Protein AF-A0A7I4F1S9-F1 (afdb_monomer)

Mean predicted aligned error: 10.27 Å

InterPro domains:
  IPR008775 Phytanoyl-CoA dioxygenase-like [PF05721] (45-200)

Radius of gyration: 18.24 Å; Cα contacts (8 Å, |Δi|>4): 450; chains: 1; bounding box: 43×46×53 Å

pLDDT: mean 75.15, std 20.01, range [24.14, 96.0]

Organism: Physcomitrium patens (NCBI:txid3218)

Foldseek 3Di:
DDDDPDDDPCPVVVVPDDPDDDFDDADDDDDPFCLDDDPVQLVQCVQFVKGADPPNFDLVLLVLVVVQLVVCVVVPDPQKDWQADPPADWTKIKGKQCLVPGVSVVCCVRVGSVQVSLCVSLVHPGKDFPMKMKIKTFEQFQQKFDFDFCVLVDPDDDDQKKKWKAWSDDDDQLFFKKFFTPQLVVPARAQDQDSSRPSVVRVVRVPGHHDDPCVVVVVVTDMDGYNIMIHRGGMMGGHNRDDDPPDDGMTMMMITMMGDDPPPD

Sequence (265 aa):
MALSLTSVLWRGLTEQGAFRRSTLSIRAFSSSFSNSISEEEIRRFEEDGATVVRQLFPPEWIDQLRAAAEENMKNPGILCDEHVKPGEPGRFHDDQFLWRRHETMRRFIYESPAAEIARQMMRGEKVQLFYDQLFVKEPGTRKATPWHNDHSYWQLKGNQVVSLWLALDPVPKSSCVKYVKGSHKWQLFHKIASFSGDEQRYKESAALPDAPDIENRRDECTIALLFMVLLVSLHKVDGVEHMPLAGLGKMFDLILALGQCIMCG

Secondary structure (DSSP, 8-state):
-------SSSHHHHTT---------PPPPP-SS--PPPHHHHHHHHHHSEE---S-S-HHHHHHHHHHHHHHHHS--TT-EE-SPTTSSS-EEEEE-GGGT-HHHHHHHHHSTHHHHHHHHTT-S--EEEEEEEEEE-TT---PPPSB-GGGGS---SS-EEEEEEESS---TTTSEEEETTGGGG----PPPPSSS-GGGGGGGGGSPPPP-TTTTGGGS-EEEESSEEE-S-EEE-------SSS---EEEEEEEEE------

Nearest PDB structures (foldseek):
  8fnf-assembly1_14  TM=6.806E-01  e=2.471E-13  Trypanosoma brucei
  4q5o-assembly1_B  TM=7.347E-01  e=4.362E-10  Sphingopyxis alaskensis RB2256
  4mhr-assembly1_A  TM=6.950E-01  e=1.928E-10  Sphingopyxis alaskensis RB2256
  7etl-assembly1_B  TM=6.745E-01  e=1.532E-09  Aspergillus fumigatus
  2rdq-assembly1_A  TM=6.348E-01  e=5.750E-06  Streptomyces avermitilis

Structure (mmCIF, N/CA/C/O backbone):
data_AF-A0A7I4F1S9-F1
#
_entry.id   AF-A0A7I4F1S9-F1
#
loop_
_atom_site.group_PDB
_atom_site.id
_atom_site.type_symbol
_atom_site.label_atom_id
_atom_site.label_alt_id
_atom_site.label_comp_id
_atom_site.label_asym_id
_atom_site.label_entity_id
_atom_site.label_seq_id
_atom_site.pdbx_PDB_ins_code
_atom_site.Cartn_x
_atom_site.Cartn_y
_atom_site.Cartn_z
_atom_site.occupancy
_atom_site.B_iso_or_equiv
_atom_site.auth_seq_id
_atom_site.auth_comp_id
_atom_site.auth_asym_id
_atom_site.auth_atom_id
_atom_site.pdbx_PDB_model_num
ATOM 1 N N . MET A 1 1 ? 16.452 -1.128 29.475 1.00 25.89 1 MET A N 1
ATOM 2 C CA . MET A 1 1 ? 17.478 -0.516 28.603 1.00 25.89 1 MET A CA 1
ATOM 3 C C . MET A 1 1 ? 16.982 -0.617 27.171 1.00 25.89 1 MET A C 1
ATOM 5 O O . MET A 1 1 ? 16.928 -1.719 26.648 1.00 25.89 1 MET A O 1
ATOM 9 N N . ALA A 1 2 ? 16.510 0.487 26.589 1.00 25.08 2 ALA A N 1
ATOM 10 C CA . ALA A 1 2 ? 16.012 0.525 25.216 1.00 25.08 2 ALA A CA 1
ATOM 11 C C . ALA A 1 2 ? 17.196 0.751 24.265 1.00 25.08 2 ALA A C 1
ATOM 13 O O . ALA A 1 2 ? 17.852 1.789 24.341 1.00 25.08 2 ALA A O 1
ATOM 14 N N . LEU A 1 3 ? 17.502 -0.232 23.419 1.00 24.14 3 LEU A N 1
ATOM 15 C CA . LEU A 1 3 ? 18.511 -0.089 22.373 1.00 24.14 3 LEU A CA 1
ATOM 16 C C . LEU A 1 3 ? 17.890 0.684 21.204 1.00 24.14 3 LEU A C 1
ATOM 18 O O . LEU A 1 3 ? 16.909 0.257 20.601 1.00 24.14 3 LEU A O 1
ATOM 22 N N . SER A 1 4 ? 18.447 1.865 20.951 1.00 32.62 4 SER A N 1
ATOM 23 C CA . SER A 1 4 ? 18.114 2.763 19.847 1.00 32.62 4 SER A CA 1
ATOM 24 C C . SER A 1 4 ? 18.509 2.125 18.514 1.00 32.62 4 SER A C 1
ATOM 26 O O . SER A 1 4 ? 19.694 2.072 18.192 1.00 32.62 4 SER A O 1
ATOM 28 N N . LEU A 1 5 ? 17.526 1.678 17.731 1.00 31.08 5 LEU A N 1
ATOM 29 C CA . LEU A 1 5 ? 17.696 1.337 16.318 1.00 31.08 5 LEU A CA 1
ATOM 30 C C . LEU A 1 5 ? 17.617 2.623 15.494 1.00 31.08 5 LEU A C 1
ATOM 32 O O . LEU A 1 5 ? 16.541 3.076 15.106 1.00 31.08 5 LEU A O 1
ATOM 36 N N . THR A 1 6 ? 18.762 3.263 15.288 1.00 39.75 6 THR A N 1
ATOM 37 C CA . THR A 1 6 ? 18.893 4.367 14.343 1.00 39.75 6 THR A CA 1
ATOM 38 C C . THR A 1 6 ? 20.094 4.128 13.440 1.00 39.75 6 THR A C 1
ATOM 40 O O . THR A 1 6 ? 21.193 3.850 13.912 1.00 39.75 6 THR A O 1
ATOM 43 N N . SER A 1 7 ? 19.878 4.371 12.144 1.00 39.06 7 SER A N 1
ATOM 44 C CA . SER A 1 7 ? 20.873 4.752 11.130 1.00 39.06 7 SER A CA 1
ATOM 45 C C . SER A 1 7 ? 21.315 3.713 10.091 1.00 39.06 7 SER A C 1
ATOM 47 O O . SER A 1 7 ? 22.494 3.405 9.989 1.00 39.06 7 SER A O 1
ATOM 49 N N . VAL A 1 8 ? 20.429 3.349 9.154 1.00 35.69 8 VAL A N 1
ATOM 50 C CA . VAL A 1 8 ? 20.896 3.010 7.789 1.00 35.69 8 VAL A CA 1
ATOM 51 C C . VAL A 1 8 ? 20.030 3.641 6.688 1.00 35.69 8 VAL 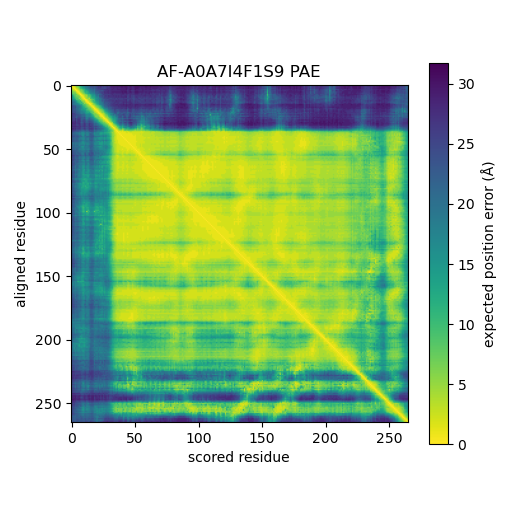A C 1
ATOM 53 O O . VAL A 1 8 ? 20.580 4.264 5.787 1.00 35.69 8 VAL A O 1
ATOM 56 N N . LEU A 1 9 ? 18.695 3.626 6.789 1.00 35.44 9 LEU A N 1
ATOM 57 C CA . LEU A 1 9 ? 17.815 4.126 5.708 1.00 35.44 9 LEU A CA 1
ATOM 58 C C . LEU A 1 9 ? 17.679 5.663 5.610 1.00 35.44 9 LEU A C 1
ATOM 60 O O . LEU A 1 9 ? 17.313 6.179 4.560 1.00 35.44 9 LEU A O 1
ATOM 64 N N . TRP A 1 10 ? 17.990 6.418 6.671 1.00 34.81 10 TRP A N 1
ATOM 65 C CA . TRP A 1 10 ? 17.702 7.864 6.725 1.00 34.81 10 TRP A CA 1
ATOM 66 C C . TRP A 1 10 ? 18.881 8.784 6.359 1.00 34.81 10 TRP A C 1
ATOM 68 O O . TRP A 1 10 ? 18.667 9.967 6.098 1.00 34.81 10 TRP A O 1
ATOM 78 N N . ARG A 1 11 ? 20.124 8.277 6.281 1.00 32.91 11 ARG A N 1
ATOM 79 C CA . ARG A 1 11 ? 21.292 9.129 5.959 1.00 32.91 11 ARG A CA 1
ATOM 80 C C . ARG A 1 11 ? 21.187 9.784 4.574 1.00 32.91 11 ARG A C 1
ATOM 82 O O . ARG A 1 11 ? 21.639 10.910 4.418 1.00 32.91 11 ARG A O 1
ATOM 89 N N . GLY A 1 12 ? 20.515 9.141 3.615 1.00 29.53 12 GLY A N 1
ATOM 90 C CA . GLY A 1 12 ? 20.258 9.730 2.294 1.00 29.53 12 GLY A CA 1
ATOM 91 C C . GLY A 1 12 ? 19.182 10.826 2.277 1.00 29.53 12 GLY A C 1
ATOM 92 O O . GLY A 1 12 ? 19.159 11.641 1.362 1.00 29.53 12 GLY A O 1
ATOM 93 N N . LEU A 1 13 ? 18.302 10.887 3.286 1.00 40.62 13 LEU A N 1
ATOM 94 C CA . LEU A 1 13 ? 17.188 11.846 3.348 1.00 40.62 13 LEU A CA 1
ATOM 95 C C . LEU A 1 13 ? 17.527 13.114 4.145 1.00 40.62 13 LEU A C 1
ATOM 97 O O . LEU A 1 13 ? 16.909 14.154 3.926 1.00 40.62 13 LEU A O 1
ATOM 101 N N . THR A 1 14 ? 18.529 13.073 5.028 1.00 40.47 14 THR A N 1
ATOM 102 C CA . THR A 1 14 ? 18.965 14.245 5.810 1.00 40.47 14 THR A CA 1
ATOM 103 C C . THR A 1 14 ? 19.806 15.246 5.029 1.00 40.47 14 THR A C 1
ATOM 105 O O . THR A 1 14 ? 19.836 16.417 5.400 1.00 40.47 14 THR A O 1
ATOM 108 N N . GLU A 1 15 ? 20.465 14.825 3.947 1.00 34.94 15 GLU A N 1
ATOM 109 C CA . GLU A 1 15 ? 21.321 15.717 3.150 1.00 34.94 15 GLU A CA 1
ATOM 110 C C . GLU A 1 15 ? 20.528 16.635 2.200 1.00 34.94 15 GLU A C 1
ATOM 112 O O . GLU A 1 15 ? 21.082 17.608 1.697 1.00 34.94 15 GLU A O 1
ATOM 117 N N . GLN A 1 16 ? 19.219 16.402 2.006 1.00 38.06 16 GLN A N 1
ATOM 118 C CA . GLN A 1 16 ? 18.374 17.185 1.083 1.00 38.06 16 GLN A CA 1
ATOM 119 C C . GLN A 1 16 ? 17.302 18.068 1.746 1.00 38.06 16 GLN A C 1
ATOM 121 O O . GLN A 1 16 ? 16.448 18.626 1.058 1.00 38.06 16 GLN A O 1
ATOM 126 N N . GLY A 1 17 ? 17.374 18.291 3.059 1.00 33.34 17 GLY A N 1
ATOM 127 C CA . GLY A 1 17 ? 16.644 19.391 3.693 1.00 33.34 17 GLY A CA 1
ATOM 128 C C . GLY A 1 17 ? 15.724 18.988 4.837 1.00 33.34 17 GLY A C 1
ATOM 129 O O . GLY A 1 17 ? 15.107 17.927 4.869 1.00 33.34 17 GLY A O 1
ATOM 130 N N . ALA A 1 18 ? 15.655 19.894 5.809 1.00 33.22 18 ALA A N 1
ATOM 131 C CA . ALA A 1 18 ? 14.863 19.774 7.019 1.00 33.22 18 ALA A CA 1
ATOM 132 C C . ALA A 1 18 ? 13.387 19.457 6.727 1.00 33.22 18 ALA A C 1
ATOM 134 O O . ALA A 1 18 ? 12.773 20.033 5.828 1.00 33.22 18 ALA A O 1
ATOM 135 N N . PHE A 1 19 ? 12.807 18.595 7.562 1.00 33.53 19 PHE A N 1
ATOM 136 C CA . PHE A 1 19 ? 11.379 18.301 7.634 1.00 33.53 19 PHE A CA 1
ATOM 137 C C . PHE A 1 19 ? 10.594 19.607 7.876 1.00 33.53 19 PHE A C 1
ATOM 139 O O . PHE A 1 19 ? 10.384 20.031 9.014 1.00 33.53 19 PHE A O 1
ATOM 146 N N . ARG A 1 20 ? 10.199 20.314 6.810 1.00 34.69 20 ARG A N 1
ATOM 147 C CA . ARG A 1 20 ? 9.348 21.502 6.931 1.00 34.69 20 ARG A CA 1
ATOM 148 C C . ARG A 1 20 ? 7.939 21.020 7.256 1.00 34.69 20 ARG A C 1
ATOM 150 O O . ARG A 1 20 ? 7.298 20.368 6.436 1.00 34.69 20 ARG A O 1
ATOM 157 N N . ARG A 1 21 ? 7.460 21.349 8.460 1.00 33.56 21 ARG A N 1
ATOM 158 C CA . ARG A 1 21 ? 6.064 21.142 8.869 1.00 33.56 21 ARG A CA 1
ATOM 159 C C . ARG A 1 21 ? 5.150 21.801 7.835 1.00 33.56 21 ARG A C 1
ATOM 161 O O . ARG A 1 21 ? 5.109 23.026 7.752 1.00 33.56 21 ARG A O 1
ATOM 168 N N . SER A 1 22 ? 4.433 21.004 7.053 1.00 36.88 22 SER A N 1
ATOM 169 C CA . SER A 1 22 ? 3.313 21.492 6.255 1.00 36.88 22 SER A CA 1
ATOM 170 C C . SER A 1 22 ? 2.026 21.126 6.988 1.00 36.88 22 SER A C 1
ATOM 172 O O . SER A 1 22 ? 1.657 19.964 7.105 1.00 36.88 22 SER A O 1
ATOM 174 N N . THR A 1 23 ? 1.373 22.126 7.572 1.00 33.06 23 THR A N 1
ATOM 175 C CA . THR A 1 23 ? 0.010 21.995 8.095 1.00 33.06 23 THR A CA 1
ATOM 176 C C . THR A 1 23 ? -0.968 22.204 6.947 1.00 33.06 23 THR A C 1
ATOM 178 O O . THR A 1 23 ? -0.952 23.262 6.318 1.00 33.06 23 THR A O 1
ATOM 181 N N . LEU A 1 24 ? -1.798 21.201 6.672 1.00 41.22 24 LEU A N 1
ATOM 182 C CA . LEU A 1 24 ? -2.810 21.231 5.616 1.00 41.22 24 LEU A CA 1
ATOM 183 C C . LEU A 1 24 ? -4.076 21.970 6.075 1.00 41.22 24 LEU A C 1
ATOM 185 O O . LEU A 1 24 ? -4.572 21.742 7.176 1.00 41.22 24 LEU A O 1
ATOM 189 N N . SER A 1 25 ? -4.604 22.828 5.200 1.00 31.17 25 SER A N 1
ATOM 190 C CA . SER A 1 25 ? -5.973 23.353 5.237 1.00 31.17 25 SER A CA 1
ATOM 191 C C . SER A 1 25 ? -6.619 22.973 3.904 1.00 31.17 25 SER A C 1
ATOM 193 O O . SER A 1 25 ? -6.116 23.365 2.851 1.00 31.17 25 SER A O 1
ATOM 195 N N . ILE A 1 26 ? -7.661 22.141 3.943 1.00 43.66 26 ILE A N 1
ATOM 196 C CA . ILE A 1 26 ? -8.315 21.564 2.760 1.00 43.66 26 ILE A CA 1
ATOM 197 C C . ILE A 1 26 ? -9.525 22.435 2.392 1.00 43.66 26 ILE A C 1
ATOM 199 O O . ILE A 1 26 ? -10.347 22.752 3.250 1.00 43.66 26 ILE A O 1
ATOM 203 N N . ARG A 1 27 ? -9.652 22.820 1.114 1.00 33.91 27 ARG A N 1
ATOM 204 C CA . ARG A 1 27 ? -10.891 23.394 0.557 1.00 33.91 27 ARG A CA 1
ATOM 205 C C . ARG A 1 27 ? -11.732 22.271 -0.050 1.00 33.91 27 ARG A C 1
ATOM 207 O O . ARG A 1 27 ? -11.216 21.476 -0.826 1.00 33.91 27 ARG A O 1
ATOM 214 N N . ALA A 1 28 ? -13.017 22.224 0.294 1.00 33.94 28 ALA A N 1
ATOM 215 C CA . ALA A 1 28 ? -13.953 21.229 -0.221 1.00 33.94 28 ALA A CA 1
ATOM 216 C C . ALA A 1 28 ? -14.252 21.455 -1.716 1.00 33.94 28 ALA A C 1
ATOM 218 O O . ALA A 1 28 ? -14.616 22.562 -2.115 1.00 33.94 28 ALA A O 1
ATOM 219 N N . PHE A 1 29 ? -14.132 20.400 -2.526 1.00 39.44 29 PHE A N 1
ATOM 220 C CA . PHE A 1 29 ? -14.623 20.354 -3.905 1.00 39.44 29 PHE A CA 1
ATOM 221 C C . PHE A 1 29 ? -15.965 19.612 -3.962 1.00 39.44 29 PHE A C 1
ATOM 223 O O . PHE A 1 29 ? -16.137 18.562 -3.346 1.00 39.44 29 PHE A O 1
ATOM 230 N N . SER A 1 30 ? -16.911 20.164 -4.723 1.00 38.19 30 SER A N 1
ATOM 231 C CA . SER A 1 30 ? -18.239 19.595 -4.976 1.00 38.19 30 SER A CA 1
ATOM 232 C C . SER A 1 30 ? -18.221 18.766 -6.264 1.00 38.19 30 SER A C 1
ATOM 234 O O . SER A 1 30 ? -18.044 19.329 -7.343 1.00 38.19 30 SER A O 1
ATOM 236 N N . SER A 1 31 ? -18.461 17.455 -6.174 1.00 39.78 31 SER A N 1
ATOM 237 C CA . SER A 1 31 ? -18.901 16.619 -7.303 1.00 39.78 31 SER A CA 1
ATOM 238 C C . SER A 1 31 ? -19.825 15.503 -6.797 1.00 39.78 31 SER A C 1
ATOM 240 O O . SER A 1 31 ? -19.809 15.191 -5.609 1.00 39.78 31 SER A O 1
ATOM 242 N N . SER A 1 32 ? -20.635 14.913 -7.679 1.00 39.75 32 SER A N 1
ATOM 243 C CA . SER A 1 32 ? -21.695 13.929 -7.387 1.00 39.75 32 SER A CA 1
ATOM 244 C C . SER A 1 32 ? -21.211 12.536 -6.943 1.00 39.75 32 SER A C 1
ATOM 246 O O . SER A 1 32 ? -21.978 11.577 -7.000 1.00 39.75 32 SER A O 1
ATOM 248 N N . PHE A 1 33 ? -19.958 12.407 -6.510 1.00 50.75 33 PHE A N 1
ATOM 249 C CA . PHE A 1 33 ? -19.456 11.217 -5.833 1.00 50.75 33 PHE A CA 1
ATOM 250 C C . PHE A 1 33 ? -19.662 11.373 -4.325 1.00 50.75 33 PHE A C 1
ATOM 252 O O . PHE A 1 33 ? -19.357 12.418 -3.746 1.00 50.75 33 PHE A O 1
ATOM 259 N N . SER A 1 34 ? -20.169 10.324 -3.675 1.00 53.81 34 SER A N 1
ATOM 260 C CA . SER A 1 34 ? -20.150 10.225 -2.215 1.00 53.81 34 SER A CA 1
ATOM 261 C C . SER A 1 34 ? -18.696 10.082 -1.765 1.00 53.81 34 SER A C 1
ATOM 263 O O . SER A 1 34 ? -18.201 8.978 -1.572 1.00 53.81 34 SER A O 1
ATOM 265 N N . ASN A 1 35 ? -18.009 11.207 -1.577 1.00 62.91 35 ASN A N 1
ATOM 266 C CA . ASN A 1 35 ? -16.683 11.259 -0.952 1.00 62.91 35 ASN A CA 1
ATOM 267 C C . ASN A 1 35 ? -16.742 10.971 0.565 1.00 62.91 35 ASN A C 1
ATOM 269 O O . ASN A 1 35 ? -15.752 11.149 1.272 1.00 62.91 35 ASN A O 1
ATOM 273 N N . SER A 1 36 ? -17.915 10.600 1.087 1.00 73.75 36 SER A N 1
ATOM 274 C CA . SER A 1 36 ? -18.131 10.241 2.484 1.00 73.75 36 SER A CA 1
ATOM 275 C C . SER A 1 36 ? -18.029 8.737 2.668 1.00 73.75 36 SER A C 1
ATOM 277 O O . SER A 1 36 ? -18.697 7.979 1.961 1.00 73.75 36 SER A O 1
ATOM 279 N N . ILE A 1 37 ? -17.236 8.332 3.652 1.00 85.25 37 ILE A N 1
ATOM 280 C CA . ILE A 1 37 ? -17.185 6.954 4.124 1.00 85.25 37 ILE A CA 1
ATOM 281 C C . ILE A 1 37 ? -18.315 6.756 5.131 1.00 85.25 37 ILE A C 1
ATOM 283 O O . ILE A 1 37 ? -18.591 7.636 5.949 1.00 85.25 37 ILE A O 1
ATOM 287 N N . SER A 1 38 ? -18.988 5.612 5.077 1.00 90.00 38 SER A N 1
ATOM 288 C CA . SER A 1 38 ? -20.047 5.298 6.034 1.00 90.00 38 SER A CA 1
ATOM 289 C C . SER A 1 38 ? -19.481 4.919 7.406 1.00 90.00 38 SER A C 1
ATOM 291 O O . SER A 1 38 ? -18.420 4.304 7.513 1.00 90.00 38 SER A O 1
ATOM 293 N N . GLU A 1 39 ? -20.231 5.195 8.476 1.00 92.12 39 GLU A N 1
ATOM 294 C CA . GLU A 1 39 ? -19.865 4.730 9.826 1.00 92.12 39 GLU A CA 1
ATOM 295 C C . GLU A 1 39 ? -19.722 3.204 9.902 1.00 92.12 39 GLU A C 1
ATOM 297 O O . GLU A 1 39 ? -18.914 2.699 10.673 1.00 92.12 39 GLU A O 1
ATOM 302 N N . GLU A 1 40 ? -20.451 2.452 9.074 1.00 91.81 40 GLU A N 1
ATOM 303 C CA . GLU A 1 40 ? -20.298 0.998 8.995 1.00 91.81 40 GLU A CA 1
ATOM 304 C C . GLU A 1 40 ? -18.938 0.587 8.408 1.00 91.81 40 GLU A C 1
ATOM 306 O O . GLU A 1 40 ? -18.323 -0.366 8.882 1.00 91.81 40 GLU A O 1
ATOM 311 N N . GLU A 1 41 ? -18.437 1.298 7.397 1.00 89.69 41 GLU A N 1
ATOM 312 C CA . GLU A 1 41 ? -17.107 1.045 6.832 1.00 89.69 41 GLU A CA 1
ATOM 313 C C . GLU A 1 41 ? -15.996 1.414 7.817 1.00 89.69 41 GLU A C 1
ATOM 315 O O . GLU A 1 41 ? -15.035 0.650 7.947 1.00 89.69 41 GLU A O 1
ATOM 320 N N . ILE A 1 42 ? -16.153 2.526 8.545 1.00 89.81 42 ILE A N 1
ATOM 321 C CA . ILE A 1 42 ? -15.238 2.932 9.622 1.00 89.81 42 ILE A CA 1
ATOM 322 C C . ILE A 1 42 ? -15.238 1.871 10.727 1.00 89.81 42 ILE A C 1
ATOM 324 O O . ILE A 1 42 ? -14.177 1.377 11.103 1.00 89.81 42 ILE A O 1
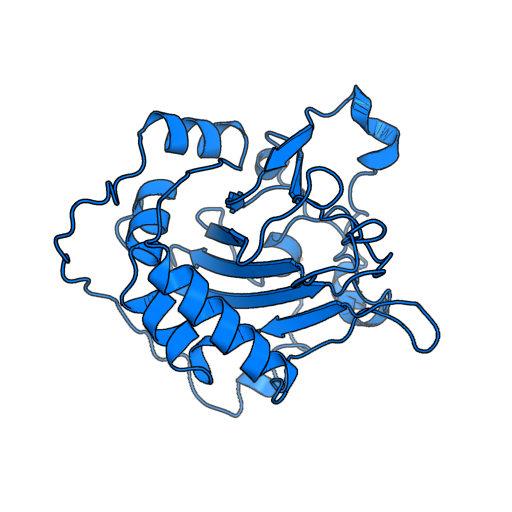ATOM 328 N N . ARG A 1 43 ? -16.419 1.441 11.185 1.00 92.38 43 ARG A N 1
ATOM 329 C CA . ARG A 1 43 ? -16.563 0.409 12.218 1.00 92.38 43 ARG A CA 1
ATOM 330 C C . ARG A 1 43 ? -15.908 -0.906 11.804 1.00 92.38 43 ARG A C 1
ATOM 332 O O . ARG A 1 43 ? -15.162 -1.486 12.586 1.00 92.38 43 ARG A O 1
ATOM 339 N N . ARG A 1 44 ? -16.113 -1.359 10.561 1.00 90.75 44 ARG A N 1
ATOM 340 C CA . ARG A 1 44 ? -15.437 -2.559 10.033 1.00 90.75 44 ARG A CA 1
ATOM 341 C C . ARG A 1 44 ? -13.928 -2.411 10.025 1.00 90.75 44 ARG A C 1
ATOM 343 O O . ARG A 1 44 ? -13.233 -3.357 10.364 1.00 90.75 44 ARG A O 1
ATOM 350 N N . PHE A 1 45 ? -13.409 -1.245 9.662 1.00 88.56 45 PHE A N 1
ATOM 351 C CA . PHE A 1 45 ? -11.975 -0.994 9.726 1.00 88.56 45 PHE A CA 1
ATOM 352 C C . PHE A 1 45 ? -11.442 -1.012 11.164 1.00 88.56 45 PHE A C 1
ATOM 354 O O . PHE A 1 45 ? -10.402 -1.612 11.414 1.00 88.56 45 PHE A O 1
ATOM 361 N N . GLU A 1 46 ? -12.154 -0.435 12.130 1.00 88.94 46 GLU A N 1
ATOM 362 C CA . GLU A 1 46 ? -11.779 -0.484 13.551 1.00 88.94 46 GLU A CA 1
ATOM 363 C C . GLU A 1 46 ? -11.828 -1.925 14.108 1.00 88.94 46 GLU A C 1
AT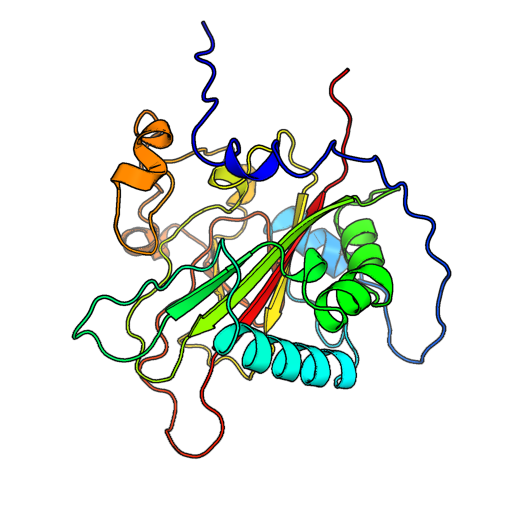OM 365 O O . GLU A 1 46 ? -10.957 -2.357 14.879 1.00 88.94 46 GLU A O 1
ATOM 370 N N . GLU A 1 47 ? -12.833 -2.702 13.697 1.00 91.00 47 GLU A N 1
ATOM 371 C CA . GLU A 1 47 ? -13.054 -4.093 14.098 1.00 91.00 47 GLU A CA 1
ATOM 372 C C . GLU A 1 47 ? -12.028 -5.048 13.466 1.00 91.00 47 GLU A C 1
ATOM 374 O O . GLU A 1 47 ? -11.301 -5.729 14.201 1.00 91.00 47 GLU A O 1
ATOM 379 N N . ASP A 1 48 ? -11.924 -5.043 12.138 1.00 90.00 48 ASP A N 1
ATOM 380 C CA . ASP A 1 48 ? -11.163 -6.003 11.332 1.00 90.00 48 ASP A CA 1
ATOM 381 C C . ASP A 1 48 ? -9.748 -5.520 10.978 1.00 90.00 48 ASP A C 1
ATOM 383 O O . ASP A 1 48 ? -8.928 -6.329 10.543 1.00 90.00 48 ASP A O 1
ATOM 387 N N . GLY A 1 49 ? -9.452 -4.228 11.136 1.00 86.06 49 GLY A N 1
ATOM 388 C CA . GLY A 1 49 ? -8.159 -3.617 10.801 1.00 86.06 49 GLY A CA 1
ATOM 389 C C . GLY A 1 49 ? -7.935 -3.375 9.308 1.00 86.06 49 GLY A C 1
ATOM 390 O O . GLY A 1 49 ? -6.849 -2.940 8.908 1.00 86.06 49 GLY A O 1
ATOM 391 N N . ALA A 1 50 ? -8.945 -3.684 8.491 1.00 88.44 50 ALA A N 1
ATOM 392 C CA . ALA A 1 50 ? -9.041 -3.312 7.092 1.00 88.44 50 ALA A CA 1
ATOM 393 C C . ALA A 1 50 ? -10.506 -3.275 6.636 1.00 88.44 50 ALA A C 1
ATOM 395 O O . ALA A 1 50 ? -11.342 -4.033 7.131 1.00 88.44 50 ALA A O 1
ATOM 396 N N . THR A 1 51 ? -10.815 -2.422 5.661 1.00 87.81 51 THR A N 1
ATOM 397 C CA . THR A 1 51 ? -12.135 -2.363 5.015 1.00 87.81 51 THR A CA 1
ATOM 398 C C . THR A 1 51 ? -11.989 -2.079 3.522 1.00 87.81 51 THR A C 1
ATOM 400 O O . THR A 1 51 ? -11.018 -1.444 3.104 1.00 87.81 51 THR A O 1
ATOM 403 N N . VAL A 1 52 ? -12.951 -2.547 2.721 1.00 84.69 52 VAL A N 1
ATOM 404 C CA . VAL A 1 52 ? -13.094 -2.141 1.316 1.00 84.69 52 VAL A CA 1
ATOM 405 C C . VAL A 1 52 ? -14.162 -1.080 1.235 1.00 84.69 52 VAL A C 1
ATOM 407 O O . VAL A 1 52 ? -15.318 -1.339 1.558 1.00 84.69 52 VAL A O 1
ATOM 410 N N . VAL A 1 53 ? -13.767 0.061 0.695 1.00 80.69 53 VAL A N 1
ATOM 411 C CA . VAL A 1 53 ? -14.681 1.114 0.271 1.00 80.69 53 VAL A CA 1
ATOM 412 C C . V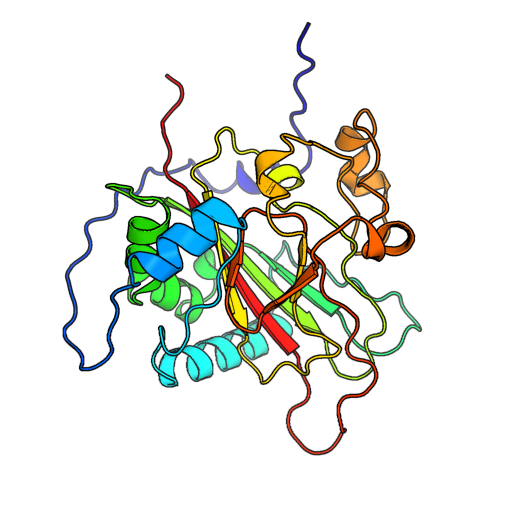AL A 1 53 ? -14.584 1.184 -1.243 1.00 80.69 53 VAL A C 1
ATOM 414 O O . VAL A 1 53 ? -13.491 1.083 -1.797 1.00 80.69 53 VAL A O 1
ATOM 417 N N . ARG A 1 54 ? -15.715 1.276 -1.939 1.00 82.50 54 ARG A N 1
ATOM 418 C CA . ARG A 1 54 ? -15.757 1.263 -3.409 1.00 82.50 54 ARG A CA 1
ATOM 419 C C . ARG A 1 54 ? -16.122 2.640 -3.935 1.00 82.50 54 ARG A C 1
ATOM 421 O O . ARG A 1 54 ? -16.844 3.373 -3.278 1.00 82.50 54 ARG A O 1
ATOM 428 N N . GLN A 1 55 ? -15.657 2.946 -5.147 1.00 81.06 55 GLN A N 1
ATOM 429 C CA . GLN A 1 55 ? -16.039 4.164 -5.877 1.00 81.06 55 GLN A CA 1
ATOM 430 C C . GLN A 1 55 ? -15.690 5.475 -5.139 1.00 81.06 55 GLN A C 1
ATOM 432 O O . GLN A 1 55 ? -16.379 6.476 -5.294 1.00 81.06 55 GLN A O 1
ATOM 437 N N . LEU A 1 56 ? -14.600 5.473 -4.359 1.00 83.56 56 LEU A N 1
ATOM 438 C CA . LEU A 1 56 ? -14.103 6.663 -3.653 1.00 83.56 56 LEU A CA 1
ATOM 439 C C . LEU A 1 56 ? -13.407 7.675 -4.560 1.00 83.56 56 LEU A C 1
ATOM 441 O O . LEU A 1 56 ? -13.353 8.861 -4.245 1.00 83.56 56 LEU A O 1
ATOM 445 N N . PHE A 1 57 ? -12.842 7.196 -5.664 1.00 86.56 57 PHE A N 1
ATOM 446 C CA . PHE A 1 57 ? -12.086 8.015 -6.594 1.00 86.56 57 PHE A CA 1
ATOM 447 C C . PHE A 1 57 ? -12.750 7.956 -7.967 1.00 86.56 57 PHE A C 1
ATOM 449 O O . PHE A 1 57 ? -13.026 6.854 -8.454 1.00 86.56 57 PHE A O 1
ATOM 456 N N . PRO A 1 58 ? -13.001 9.116 -8.596 1.00 88.19 58 PRO A N 1
ATOM 457 C CA . PRO A 1 58 ? -13.369 9.180 -10.001 1.00 88.19 58 PRO A CA 1
ATOM 458 C C . PRO A 1 58 ? -12.397 8.368 -10.882 1.00 88.19 58 PRO A C 1
ATOM 460 O O . PRO A 1 58 ? -11.189 8.388 -10.612 1.00 88.19 58 PRO A O 1
ATOM 463 N N . PRO A 1 59 ? -12.878 7.668 -11.928 1.00 87.81 59 PRO A N 1
ATOM 464 C CA . PRO A 1 59 ? -12.029 6.876 -12.823 1.00 87.81 59 PRO A CA 1
ATOM 465 C C . PRO A 1 59 ? -10.858 7.665 -13.424 1.00 87.81 59 PRO A C 1
ATOM 467 O O . PRO A 1 59 ? -9.781 7.112 -13.624 1.00 87.81 59 PRO A O 1
ATOM 470 N N . GLU A 1 60 ? -11.023 8.974 -13.620 1.00 92.88 60 GLU A N 1
ATOM 471 C CA . GLU A 1 60 ? -9.991 9.857 -14.165 1.00 92.88 60 GLU A CA 1
ATOM 472 C C . GLU A 1 60 ? -8.753 9.940 -13.264 1.00 92.88 60 GLU A C 1
ATOM 474 O O . GLU A 1 60 ? -7.646 10.142 -13.767 1.00 92.88 60 GLU A O 1
ATOM 479 N N . TRP A 1 61 ? -8.908 9.792 -11.942 1.00 92.69 61 TRP A N 1
ATOM 480 C CA . TRP A 1 61 ? -7.758 9.683 -11.041 1.00 92.69 61 TRP A CA 1
ATOM 481 C C . TRP A 1 61 ? -7.015 8.375 -11.266 1.00 92.69 61 TRP A C 1
ATOM 483 O O . TRP A 1 61 ? -5.789 8.381 -11.320 1.00 92.69 61 TRP A O 1
ATOM 493 N N . ILE A 1 62 ? -7.743 7.273 -11.438 1.00 90.31 62 ILE A N 1
ATOM 494 C CA . ILE A 1 62 ? -7.149 5.957 -11.675 1.00 90.31 62 ILE A CA 1
ATOM 495 C C . ILE A 1 62 ? -6.362 5.955 -12.990 1.00 90.31 62 ILE A C 1
ATOM 497 O O . ILE A 1 62 ? -5.220 5.500 -13.022 1.00 90.31 62 ILE A O 1
ATOM 501 N N . ASP A 1 63 ? -6.917 6.545 -14.049 1.00 92.81 63 ASP A N 1
ATOM 502 C CA . ASP A 1 63 ? -6.246 6.647 -15.348 1.00 92.81 63 ASP A CA 1
ATOM 503 C C . ASP A 1 63 ? -4.977 7.507 -15.290 1.00 92.81 63 ASP A C 1
ATOM 505 O O . ASP A 1 63 ? -3.931 7.117 -15.817 1.00 92.81 63 ASP A O 1
ATOM 509 N N . GLN A 1 64 ? -5.037 8.650 -14.600 1.00 95.06 64 GLN A N 1
ATOM 510 C CA . GLN A 1 64 ? -3.874 9.514 -14.383 1.00 95.06 64 GLN A CA 1
ATOM 511 C C . GLN A 1 64 ? -2.781 8.809 -13.568 1.00 95.06 64 GLN A C 1
ATOM 513 O O . GLN A 1 64 ? -1.606 8.867 -13.935 1.00 95.06 64 GLN A O 1
ATOM 518 N N . LEU A 1 65 ? -3.152 8.122 -12.484 1.00 94.50 65 LEU A N 1
ATOM 519 C CA . LEU A 1 65 ? -2.214 7.375 -11.646 1.00 94.50 65 LEU A CA 1
ATOM 520 C C . LEU A 1 65 ? -1.564 6.219 -12.413 1.00 94.50 65 LEU A C 1
ATOM 522 O O . LEU A 1 65 ? -0.358 6.015 -12.282 1.00 94.50 65 LEU A O 1
ATOM 526 N N . ARG A 1 66 ? -2.318 5.508 -13.264 1.00 93.81 66 ARG A N 1
ATOM 527 C CA . ARG A 1 66 ? -1.775 4.448 -14.129 1.00 93.81 66 ARG A CA 1
ATOM 528 C C . ARG A 1 66 ? -0.736 5.000 -15.105 1.00 93.81 66 ARG A C 1
ATOM 530 O O . ARG A 1 66 ? 0.340 4.426 -15.251 1.00 93.81 66 ARG A O 1
ATOM 537 N N . ALA A 1 67 ? -1.017 6.143 -15.734 1.00 94.19 67 ALA A N 1
ATOM 538 C CA . ALA A 1 67 ? -0.055 6.804 -16.614 1.00 94.19 67 ALA A CA 1
ATOM 539 C C . ALA A 1 67 ? 1.218 7.237 -15.860 1.00 94.19 67 ALA A C 1
ATOM 541 O O . ALA A 1 67 ? 2.326 7.039 -16.358 1.00 94.19 67 ALA A O 1
ATOM 542 N N . ALA A 1 68 ? 1.069 7.767 -14.642 1.00 94.81 68 ALA A N 1
ATOM 543 C CA . ALA A 1 68 ? 2.198 8.140 -13.790 1.00 94.81 68 ALA A CA 1
ATOM 544 C C . ALA A 1 68 ? 3.023 6.921 -13.338 1.00 94.81 68 ALA A C 1
ATOM 546 O O . ALA A 1 68 ? 4.246 7.011 -13.251 1.00 94.81 68 ALA A O 1
ATOM 547 N N . ALA A 1 69 ? 2.380 5.777 -13.095 1.00 94.25 69 ALA A N 1
ATOM 548 C CA . ALA A 1 69 ? 3.062 4.529 -12.778 1.00 94.25 69 ALA A CA 1
ATOM 549 C C . ALA A 1 69 ? 3.892 4.008 -13.965 1.00 94.25 69 ALA A C 1
ATOM 551 O O . ALA A 1 69 ? 5.050 3.637 -13.796 1.00 94.25 69 ALA A O 1
ATOM 552 N N . GLU A 1 70 ? 3.351 4.055 -15.185 1.00 94.00 70 GLU A N 1
ATOM 553 C CA . GLU A 1 70 ? 4.094 3.706 -16.406 1.00 94.00 70 GLU A CA 1
ATOM 554 C C . GLU A 1 70 ? 5.287 4.642 -16.665 1.00 94.00 70 GLU A C 1
ATOM 556 O O . GLU A 1 70 ? 6.335 4.210 -17.151 1.00 94.00 70 GLU A O 1
ATOM 561 N N . GLU A 1 71 ? 5.155 5.931 -16.349 1.00 94.81 71 GLU A N 1
ATOM 562 C CA . GLU A 1 71 ? 6.272 6.879 -16.404 1.00 94.81 71 GLU A CA 1
ATOM 563 C C . GLU A 1 71 ? 7.338 6.554 -15.351 1.00 94.81 71 GLU A C 1
ATOM 565 O O . GLU A 1 71 ? 8.529 6.535 -15.669 1.00 94.81 71 GLU A O 1
ATOM 570 N N . ASN A 1 72 ? 6.919 6.259 -14.119 1.00 95.44 72 ASN A N 1
ATOM 571 C CA . ASN A 1 72 ? 7.813 5.886 -13.028 1.00 95.44 72 ASN A CA 1
ATOM 572 C C . ASN A 1 72 ? 8.624 4.624 -13.360 1.00 95.44 72 ASN A C 1
ATOM 574 O O . ASN A 1 72 ? 9.843 4.634 -13.218 1.00 95.44 72 ASN A O 1
ATOM 578 N N . MET A 1 73 ? 7.997 3.596 -13.940 1.00 94.44 73 MET A N 1
ATOM 579 C CA . MET A 1 73 ? 8.698 2.377 -14.366 1.00 94.44 73 MET A CA 1
ATOM 580 C C . MET A 1 73 ? 9.798 2.624 -15.413 1.00 94.44 73 MET A C 1
ATOM 582 O O . MET A 1 73 ? 10.715 1.805 -15.528 1.00 94.44 73 MET A O 1
ATOM 586 N N . LYS A 1 74 ? 9.697 3.707 -16.200 1.00 95.06 74 LYS A N 1
ATOM 587 C CA . LYS A 1 74 ? 10.711 4.130 -17.186 1.00 95.06 74 LYS A CA 1
ATOM 588 C C . LYS A 1 74 ? 11.788 5.013 -16.559 1.00 95.06 74 LYS A C 1
ATOM 590 O O . LYS A 1 74 ? 12.936 4.950 -16.986 1.00 95.06 74 LYS A O 1
ATOM 595 N N . ASN A 1 75 ? 11.412 5.822 -15.570 1.00 94.94 75 ASN A N 1
ATOM 596 C CA . ASN A 1 75 ? 12.274 6.788 -14.890 1.00 94.94 75 ASN A CA 1
ATOM 597 C C . ASN A 1 75 ? 12.188 6.611 -13.359 1.00 94.94 75 ASN A C 1
ATOM 599 O O . ASN A 1 75 ? 11.658 7.488 -12.659 1.00 94.94 75 ASN A O 1
ATOM 603 N N . PRO A 1 76 ? 12.682 5.473 -12.833 1.00 95.12 76 PRO A N 1
ATOM 604 C CA . PRO A 1 76 ? 12.517 5.125 -11.430 1.00 95.12 76 PRO A CA 1
ATOM 605 C C . PRO A 1 76 ? 13.267 6.073 -10.499 1.00 95.12 76 PRO A C 1
ATOM 607 O O . PRO A 1 76 ? 14.240 6.734 -10.873 1.00 95.12 76 PRO A O 1
ATOM 610 N N . GLY A 1 77 ? 12.793 6.157 -9.261 1.00 92.81 77 GLY A N 1
ATOM 611 C CA . GLY A 1 77 ? 13.430 6.927 -8.206 1.00 92.81 77 GLY A CA 1
ATOM 612 C C . GLY A 1 77 ? 14.680 6.270 -7.652 1.00 92.81 77 GLY A C 1
ATOM 613 O O . GLY A 1 77 ? 14.971 5.104 -7.886 1.00 92.81 77 GLY A O 1
ATOM 614 N N . ILE A 1 78 ? 15.405 7.032 -6.835 1.00 92.44 78 ILE A N 1
ATOM 615 C CA . ILE A 1 78 ? 16.577 6.524 -6.111 1.00 92.44 78 ILE A CA 1
ATOM 616 C C . ILE A 1 78 ? 16.221 5.471 -5.049 1.00 92.44 78 ILE A C 1
ATOM 618 O O . ILE A 1 78 ? 17.091 4.729 -4.612 1.00 92.44 78 ILE A O 1
ATOM 622 N N . LEU A 1 79 ? 14.956 5.426 -4.620 1.00 89.56 79 LEU A N 1
ATOM 623 C CA . LEU A 1 79 ? 14.440 4.452 -3.655 1.00 89.56 79 LEU A CA 1
ATOM 624 C C . LEU A 1 79 ? 13.691 3.300 -4.338 1.00 89.56 79 LEU A C 1
ATOM 626 O O . LEU A 1 79 ? 12.975 2.565 -3.666 1.00 89.56 79 LEU A O 1
ATOM 630 N N . CYS A 1 80 ? 13.848 3.160 -5.655 1.00 92.62 80 CYS A N 1
ATOM 631 C CA . CYS A 1 80 ? 13.279 2.053 -6.395 1.00 92.62 80 CYS A CA 1
ATOM 632 C C . CYS A 1 80 ? 14.019 0.744 -6.098 1.00 92.62 80 CYS A C 1
ATOM 634 O O . CYS A 1 80 ? 15.250 0.719 -6.030 1.00 92.62 80 CYS A O 1
ATOM 636 N N . ASP A 1 81 ? 13.257 -0.341 -5.996 1.00 90.88 81 ASP A N 1
ATOM 637 C CA . ASP A 1 81 ? 13.745 -1.712 -5.948 1.00 90.88 81 ASP A CA 1
ATOM 638 C C . ASP A 1 81 ? 13.082 -2.592 -7.013 1.00 90.88 81 ASP A C 1
ATOM 640 O O . ASP A 1 81 ? 11.940 -2.388 -7.431 1.00 90.88 81 ASP A O 1
ATOM 644 N N . GLU A 1 82 ? 13.814 -3.634 -7.403 1.00 91.88 82 GLU A N 1
ATOM 645 C CA . GLU A 1 82 ? 13.313 -4.742 -8.210 1.00 91.88 82 GLU A CA 1
ATOM 646 C C . GLU A 1 82 ? 13.438 -6.034 -7.400 1.00 91.88 82 GLU A C 1
ATOM 648 O O . GLU A 1 82 ? 14.525 -6.421 -6.962 1.00 91.88 82 GLU A O 1
ATOM 653 N N . HIS A 1 83 ? 12.311 -6.712 -7.191 1.00 89.81 83 HIS A N 1
ATOM 654 C CA . HIS A 1 83 ? 12.222 -7.844 -6.258 1.00 89.81 83 HIS A CA 1
ATOM 655 C C . HIS A 1 83 ? 12.288 -9.219 -6.935 1.00 89.81 83 HIS A C 1
ATOM 657 O O . HIS A 1 83 ? 12.225 -10.249 -6.255 1.00 89.81 83 HIS A O 1
ATOM 663 N N . VAL A 1 84 ? 12.409 -9.249 -8.265 1.00 89.25 84 VAL A N 1
ATOM 664 C CA . VAL A 1 84 ? 12.600 -10.468 -9.069 1.00 89.25 84 VAL A CA 1
ATOM 665 C C . VAL A 1 84 ? 14.084 -10.631 -9.383 1.00 89.25 84 VAL A C 1
ATOM 667 O O . VAL A 1 84 ? 14.741 -9.686 -9.822 1.00 89.25 84 VAL A O 1
ATOM 670 N N . LYS A 1 85 ? 14.634 -11.829 -9.157 1.00 86.88 85 LYS A N 1
ATOM 671 C CA . LYS A 1 85 ? 16.059 -12.091 -9.411 1.00 86.88 85 LYS A CA 1
ATOM 672 C C . LYS A 1 85 ? 16.329 -12.289 -10.908 1.00 86.88 85 LYS A C 1
ATOM 674 O O . LYS A 1 85 ? 15.456 -12.781 -11.624 1.00 86.88 85 LYS A O 1
ATOM 679 N N . PRO A 1 86 ? 17.551 -12.002 -11.398 1.00 84.88 86 PRO A N 1
ATOM 680 C CA . PRO A 1 86 ? 17.924 -12.325 -12.772 1.00 84.88 86 PRO A CA 1
ATOM 681 C C . PRO A 1 86 ? 17.650 -13.801 -13.108 1.00 84.88 86 PRO A C 1
ATOM 683 O O . PRO A 1 86 ? 18.134 -14.698 -12.419 1.00 84.88 86 PRO A O 1
ATOM 686 N N . GLY A 1 87 ? 16.876 -14.044 -14.170 1.00 86.00 87 GLY A N 1
ATOM 687 C CA . GLY A 1 87 ? 16.488 -15.386 -14.626 1.00 86.00 87 GLY A CA 1
ATOM 688 C C . GLY A 1 87 ? 15.135 -15.893 -14.107 1.00 86.00 87 GLY A C 1
ATOM 689 O O . GLY A 1 87 ? 14.649 -16.909 -14.604 1.00 86.00 87 GLY A O 1
ATOM 690 N N . GLU A 1 88 ? 14.498 -15.198 -13.164 1.00 88.62 88 GLU A N 1
ATOM 691 C CA . GLU A 1 88 ? 13.108 -15.461 -12.771 1.00 88.62 88 GLU A CA 1
ATOM 692 C C . GLU A 1 88 ? 12.122 -14.742 -13.721 1.00 88.62 88 GLU A C 1
ATOM 694 O O . GLU A 1 88 ? 12.453 -13.693 -14.276 1.00 88.62 88 GLU A O 1
ATOM 699 N N . PRO A 1 89 ? 10.917 -15.297 -13.960 1.00 89.06 89 PRO A N 1
ATOM 700 C CA . PRO A 1 89 ? 9.940 -14.693 -14.862 1.00 89.06 89 PRO A CA 1
ATOM 701 C C . PRO A 1 89 ? 9.230 -13.482 -14.241 1.00 89.06 89 PRO A C 1
ATOM 703 O O . PRO A 1 89 ? 8.977 -13.435 -13.034 1.00 89.06 89 PRO A O 1
ATOM 706 N N . GLY A 1 90 ? 8.802 -12.564 -15.110 1.00 89.44 90 GLY A N 1
ATOM 707 C CA . GLY A 1 90 ? 8.052 -11.369 -14.730 1.00 89.44 90 GLY A CA 1
ATOM 708 C C . GLY A 1 90 ? 8.937 -10.260 -14.160 1.00 89.44 90 GLY A C 1
ATOM 709 O O . GLY A 1 90 ? 10.156 -10.265 -14.318 1.00 89.44 90 GLY A O 1
ATOM 710 N N . ARG A 1 91 ? 8.299 -9.292 -13.504 1.00 91.31 91 ARG A N 1
ATOM 711 C CA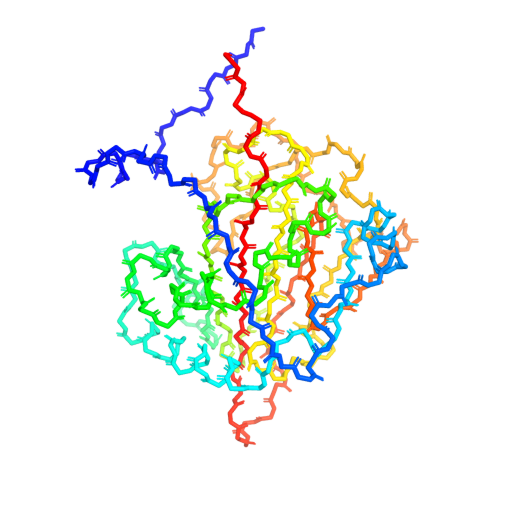 . ARG A 1 91 ? 8.935 -8.124 -12.892 1.00 91.31 91 ARG A CA 1
ATOM 712 C C . ARG A 1 91 ? 8.114 -7.689 -11.690 1.00 91.31 91 ARG A C 1
ATOM 714 O O . ARG A 1 91 ? 6.888 -7.612 -11.777 1.00 91.31 91 ARG A O 1
ATOM 721 N N . PHE A 1 92 ? 8.791 -7.385 -10.589 1.00 92.12 92 PHE A N 1
ATOM 722 C CA . PHE A 1 92 ? 8.168 -6.820 -9.400 1.00 92.12 92 PHE A CA 1
ATOM 723 C C . PHE A 1 92 ? 8.893 -5.532 -9.024 1.00 92.12 92 PHE A C 1
ATOM 725 O O . PHE A 1 92 ? 9.904 -5.561 -8.324 1.00 92.12 92 PHE A O 1
ATOM 732 N N . HIS A 1 93 ? 8.340 -4.435 -9.523 1.00 93.44 93 HIS A N 1
ATOM 733 C CA . HIS A 1 93 ? 8.822 -3.080 -9.341 1.00 93.44 93 HIS A CA 1
ATOM 734 C C . HIS A 1 93 ? 8.220 -2.458 -8.079 1.00 93.44 93 HIS A C 1
ATOM 736 O O . HIS A 1 93 ? 7.027 -2.619 -7.810 1.00 93.44 93 HIS A O 1
ATOM 742 N N . ASP A 1 94 ? 9.040 -1.732 -7.336 1.00 93.12 94 ASP A N 1
ATOM 743 C CA . ASP A 1 94 ? 8.674 -0.981 -6.140 1.00 93.12 94 ASP A CA 1
ATOM 744 C C . ASP A 1 94 ? 9.383 0.376 -6.183 1.00 93.12 94 ASP A C 1
ATOM 746 O O . ASP A 1 94 ? 10.578 0.421 -6.466 1.00 93.12 94 ASP A O 1
ATOM 750 N N . ASP A 1 95 ? 8.678 1.476 -5.927 1.00 94.50 95 ASP A N 1
ATOM 751 C CA . ASP A 1 95 ? 9.285 2.798 -5.737 1.00 94.50 95 ASP A CA 1
ATOM 752 C C . ASP A 1 95 ? 8.536 3.576 -4.652 1.00 94.50 95 ASP A C 1
ATOM 754 O O . ASP A 1 95 ? 7.346 3.367 -4.409 1.00 94.50 95 ASP A O 1
ATOM 758 N N . GLN A 1 96 ? 9.234 4.495 -3.989 1.00 92.25 96 GLN A N 1
ATOM 759 C CA . GLN A 1 96 ? 8.758 5.193 -2.798 1.00 92.25 96 GLN A CA 1
ATOM 760 C C . GLN A 1 96 ? 8.934 6.709 -2.915 1.00 92.25 96 GLN A C 1
ATOM 762 O O . GLN A 1 96 ? 9.866 7.217 -3.544 1.00 92.25 96 GLN A O 1
ATOM 767 N N . PHE A 1 97 ? 8.077 7.455 -2.216 1.00 93.19 97 PHE A N 1
ATOM 768 C CA . PHE A 1 97 ? 8.081 8.920 -2.184 1.00 93.19 97 PHE A CA 1
ATOM 769 C C . PHE A 1 97 ? 7.929 9.567 -3.573 1.00 93.19 97 PHE A C 1
ATOM 771 O O . PHE A 1 97 ? 8.546 10.605 -3.863 1.00 93.19 97 PHE A O 1
ATOM 778 N N . LEU A 1 98 ? 7.102 8.962 -4.425 1.00 94.44 98 LEU A N 1
ATOM 779 C CA . LEU A 1 98 ? 6.807 9.420 -5.775 1.00 94.44 98 LEU A CA 1
ATOM 780 C C . LEU A 1 98 ? 6.213 10.832 -5.771 1.00 94.44 98 LEU A C 1
ATOM 782 O O . LEU A 1 98 ? 6.567 11.621 -6.642 1.00 94.44 98 LEU A O 1
ATOM 786 N N . TRP A 1 99 ? 5.411 11.211 -4.772 1.00 94.12 99 TRP A N 1
ATOM 787 C CA . TRP A 1 99 ? 4.806 12.548 -4.637 1.00 94.12 99 TRP A CA 1
ATOM 788 C C . TRP A 1 99 ? 5.801 13.715 -4.651 1.00 94.12 99 TRP A C 1
ATOM 790 O O . TRP A 1 99 ? 5.421 14.863 -4.890 1.00 94.12 99 TRP A O 1
ATOM 800 N N . ARG A 1 100 ? 7.080 13.453 -4.363 1.00 93.31 100 ARG A N 1
ATOM 801 C CA . ARG A 1 100 ? 8.139 14.471 -4.415 1.00 93.31 100 ARG A CA 1
ATOM 802 C C . ARG A 1 100 ? 8.655 14.721 -5.829 1.00 93.31 100 ARG A C 1
ATOM 804 O O . ARG A 1 100 ? 9.334 15.719 -6.046 1.00 93.31 100 ARG A O 1
ATOM 811 N N . ARG A 1 101 ? 8.382 13.804 -6.758 1.00 93.81 101 ARG A N 1
ATOM 812 C CA . ARG A 1 101 ? 8.996 13.746 -8.093 1.00 93.81 101 ARG A CA 1
ATOM 813 C C . ARG A 1 101 ? 7.972 13.657 -9.227 1.00 93.81 101 ARG A C 1
ATOM 815 O O . ARG A 1 101 ? 8.279 14.068 -10.336 1.00 93.81 101 ARG A O 1
ATOM 822 N N . HIS A 1 102 ? 6.773 13.150 -8.950 1.00 94.31 102 HIS A N 1
ATOM 823 C CA . HIS A 1 102 ? 5.685 12.990 -9.907 1.00 94.31 102 HIS A CA 1
ATOM 824 C C . HIS A 1 102 ? 4.532 13.928 -9.550 1.00 94.31 102 HIS A C 1
ATOM 826 O O . HIS A 1 102 ? 3.859 13.744 -8.532 1.00 94.31 102 HIS A O 1
ATOM 832 N N . GLU A 1 103 ? 4.273 14.908 -10.418 1.00 95.75 103 GLU A N 1
ATOM 833 C CA . GLU A 1 103 ? 3.219 15.906 -10.204 1.00 95.75 103 GLU A CA 1
ATOM 834 C C . GLU A 1 103 ? 1.835 15.257 -10.094 1.00 95.75 103 GLU A C 1
ATOM 836 O O . GLU A 1 103 ? 1.039 15.637 -9.245 1.00 95.75 103 GLU A O 1
ATOM 841 N N . THR A 1 104 ? 1.557 14.211 -10.873 1.00 95.56 104 THR A N 1
ATOM 842 C CA . THR A 1 104 ? 0.291 13.472 -10.778 1.00 95.56 104 THR A CA 1
ATOM 843 C C . THR A 1 104 ? 0.104 12.800 -9.415 1.00 95.56 104 THR A C 1
ATOM 845 O O . THR A 1 104 ? -0.966 12.924 -8.822 1.00 95.56 104 THR A O 1
ATOM 848 N N . MET A 1 105 ? 1.144 12.141 -8.883 1.00 94.31 105 MET A N 1
ATOM 849 C CA . MET A 1 105 ? 1.096 11.512 -7.552 1.00 94.31 105 MET A CA 1
ATOM 850 C C . MET A 1 105 ? 0.906 12.573 -6.463 1.00 94.31 105 MET A C 1
ATOM 852 O O . MET A 1 105 ? 0.077 12.424 -5.566 1.00 94.31 105 MET A O 1
ATOM 856 N N . ARG A 1 106 ? 1.613 13.704 -6.593 1.00 95.06 106 ARG A N 1
ATOM 857 C CA . ARG A 1 106 ? 1.462 14.867 -5.716 1.00 95.06 106 ARG A CA 1
ATOM 858 C C . ARG A 1 106 ? 0.024 15.383 -5.724 1.00 95.06 106 ARG A C 1
ATOM 860 O O . ARG A 1 106 ? -0.596 15.481 -4.668 1.00 95.06 106 ARG A O 1
ATOM 867 N N . ARG A 1 107 ? -0.519 15.692 -6.901 1.00 96.00 107 ARG A N 1
ATOM 868 C CA . ARG A 1 107 ? -1.886 16.200 -7.061 1.00 96.00 107 ARG A CA 1
ATOM 869 C C . ARG A 1 107 ? -2.913 15.217 -6.528 1.00 96.00 107 ARG A C 1
ATOM 871 O O . ARG A 1 107 ? -3.818 15.641 -5.826 1.00 96.00 107 ARG A O 1
ATOM 878 N N . PHE A 1 108 ? -2.749 13.918 -6.762 1.00 93.94 108 PHE A N 1
ATOM 879 C CA . PHE A 1 108 ? -3.640 12.920 -6.179 1.00 93.94 108 PHE A CA 1
ATOM 880 C C . PHE A 1 108 ? -3.685 13.020 -4.648 1.00 93.94 108 PHE A C 1
ATOM 882 O O . PHE A 1 108 ? -4.764 13.076 -4.068 1.00 93.94 108 PHE A O 1
ATOM 889 N N . ILE A 1 109 ? -2.540 13.133 -3.977 1.00 90.00 109 ILE A N 1
ATOM 890 C CA . ILE A 1 109 ? -2.506 13.241 -2.512 1.00 90.00 109 ILE A CA 1
ATOM 891 C C . ILE A 1 109 ? -3.167 14.533 -2.005 1.00 90.00 109 ILE A C 1
ATOM 893 O O . ILE A 1 109 ? -3.856 14.502 -0.985 1.00 90.00 109 ILE A O 1
ATOM 897 N N . TYR A 1 110 ? -2.948 15.664 -2.683 1.00 88.94 110 TYR A N 1
ATOM 898 C CA . TYR A 1 110 ? -3.376 16.984 -2.194 1.00 88.94 110 TYR A CA 1
ATOM 899 C C . TYR A 1 110 ? -4.747 17.4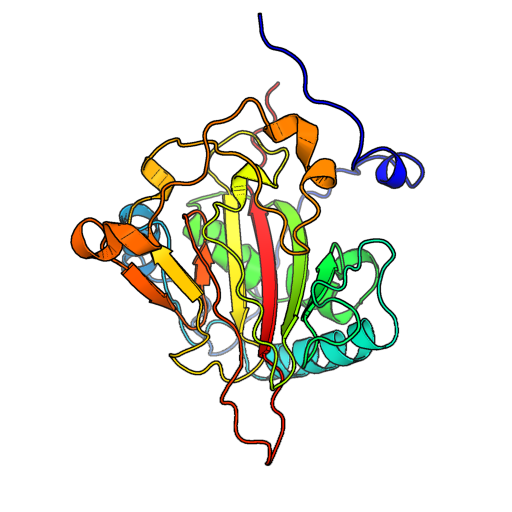51 -2.702 1.00 88.94 110 TYR A C 1
ATOM 901 O O . TYR A 1 110 ? -5.386 18.269 -2.041 1.00 88.94 110 TYR A O 1
ATOM 909 N N . GLU A 1 111 ? -5.181 16.981 -3.867 1.00 93.00 111 GLU A N 1
ATOM 910 C CA . GLU A 1 111 ? -6.378 17.458 -4.573 1.00 93.00 111 GLU A CA 1
ATOM 911 C C . GLU A 1 111 ? -7.483 16.398 -4.655 1.00 93.00 111 GLU A C 1
ATOM 913 O O . GLU A 1 111 ? -8.632 16.745 -4.925 1.00 93.00 111 GLU A O 1
ATOM 918 N N . SER A 1 112 ? -7.175 15.115 -4.425 1.00 91.00 112 SER A N 1
ATOM 919 C CA . SER A 1 112 ? -8.204 14.072 -4.353 1.00 91.00 112 SER A CA 1
ATOM 920 C C . SER A 1 112 ? -8.834 13.981 -2.951 1.00 91.00 112 SER A C 1
ATOM 922 O O . SER A 1 112 ? -8.306 14.531 -1.979 1.00 91.00 112 SER A O 1
ATOM 924 N N . PRO A 1 113 ? -9.933 13.220 -2.794 1.00 89.06 113 PRO A N 1
ATOM 925 C CA . PRO A 1 113 ? -10.527 12.946 -1.486 1.00 89.06 113 PRO A CA 1
ATOM 926 C C . PRO A 1 113 ? -9.650 12.120 -0.524 1.00 89.06 113 PRO A C 1
ATOM 928 O O . PRO A 1 113 ? -10.062 11.917 0.616 1.00 89.06 113 PRO A O 1
ATOM 931 N N . ALA A 1 114 ? -8.466 11.634 -0.930 1.00 88.62 114 ALA A N 1
ATOM 932 C CA . ALA A 1 114 ? -7.639 10.700 -0.153 1.00 88.62 114 ALA A CA 1
ATOM 933 C C . ALA A 1 114 ? -7.356 11.173 1.284 1.00 88.62 114 ALA A C 1
ATOM 935 O O . ALA A 1 114 ? -7.514 10.408 2.237 1.00 88.62 114 ALA A O 1
ATOM 936 N N . ALA A 1 115 ? -6.982 12.444 1.458 1.00 87.44 115 ALA A N 1
ATOM 937 C CA . ALA A 1 115 ? -6.726 13.001 2.784 1.00 87.44 115 ALA A CA 1
ATOM 938 C C . ALA A 1 115 ? -7.996 13.012 3.653 1.00 87.44 115 ALA A C 1
ATOM 940 O O . ALA A 1 115 ? -7.956 12.608 4.812 1.00 87.44 115 ALA A O 1
ATOM 941 N N . GLU A 1 116 ? -9.132 13.425 3.094 1.00 86.94 116 GLU A N 1
ATOM 942 C CA . GLU A 1 116 ? -10.401 13.483 3.825 1.00 86.94 116 GLU A CA 1
ATOM 943 C C . GLU A 1 116 ? -10.910 12.084 4.205 1.00 86.94 116 GLU A C 1
ATOM 945 O O . GLU A 1 116 ? -11.354 11.875 5.333 1.00 86.94 116 GLU A O 1
ATOM 950 N N . ILE A 1 117 ? -10.749 11.107 3.310 1.00 88.00 117 ILE A N 1
ATOM 951 C CA . ILE A 1 117 ? -11.026 9.689 3.566 1.00 88.00 117 ILE A CA 1
ATOM 952 C C . ILE A 1 117 ? -10.207 9.210 4.770 1.00 88.00 117 ILE A C 1
ATOM 954 O O . ILE A 1 117 ? -10.764 8.731 5.755 1.00 88.00 117 ILE A O 1
ATOM 958 N N . ALA A 1 118 ? -8.885 9.395 4.747 1.00 86.88 118 ALA A N 1
ATOM 959 C CA . ALA A 1 118 ? -8.023 8.978 5.851 1.00 86.88 118 ALA A CA 1
ATOM 960 C C . ALA A 1 118 ? -8.339 9.706 7.165 1.00 86.88 118 ALA A C 1
ATOM 962 O O . ALA A 1 118 ? -8.296 9.097 8.237 1.00 86.88 118 ALA A O 1
ATOM 963 N N . ARG A 1 119 ? -8.705 10.991 7.092 1.00 87.75 119 ARG A N 1
ATOM 964 C CA . ARG A 1 119 ? -9.152 11.772 8.249 1.00 87.75 119 ARG A CA 1
ATOM 965 C C . ARG A 1 119 ? -10.391 11.148 8.901 1.00 87.75 119 ARG A C 1
ATOM 967 O O . ARG A 1 119 ? -10.393 10.968 10.119 1.00 87.75 119 ARG A O 1
ATOM 974 N N . GLN A 1 120 ? -11.414 10.815 8.109 1.00 88.44 120 GLN A N 1
ATOM 975 C CA . GLN A 1 120 ? -12.644 10.171 8.591 1.00 88.44 120 GLN A CA 1
ATOM 976 C C . GLN A 1 120 ? -12.346 8.803 9.215 1.00 88.44 120 GLN A C 1
ATOM 978 O O . GLN A 1 120 ? -12.757 8.549 10.345 1.00 88.44 120 GLN A O 1
ATOM 983 N N . MET A 1 121 ? -11.555 7.967 8.536 1.00 85.94 121 MET A N 1
ATOM 984 C CA . MET A 1 121 ? -11.204 6.619 9.007 1.00 85.94 121 MET A CA 1
ATOM 985 C C . MET A 1 121 ? -10.470 6.607 10.343 1.00 85.94 121 MET A C 1
ATOM 987 O O . MET A 1 121 ? -10.706 5.732 11.168 1.00 85.94 121 MET A O 1
ATOM 991 N N . MET A 1 122 ? -9.579 7.573 10.568 1.00 86.00 122 MET A N 1
ATOM 992 C CA . MET A 1 122 ? -8.833 7.684 11.825 1.00 86.00 122 MET A CA 1
ATOM 993 C C . MET A 1 122 ? -9.593 8.453 12.914 1.00 86.00 122 MET A C 1
ATOM 995 O O . MET A 1 122 ? -9.040 8.662 13.996 1.00 86.00 122 MET A O 1
ATOM 999 N N . ARG A 1 123 ? -10.818 8.920 12.624 1.00 88.25 123 ARG A N 1
ATOM 1000 C CA . ARG A 1 123 ? -11.588 9.860 13.460 1.00 88.25 123 ARG A CA 1
ATOM 1001 C C . ARG A 1 123 ? -10.752 11.077 13.883 1.00 88.25 123 ARG A C 1
ATOM 1003 O O . ARG A 1 123 ? -10.842 11.562 15.008 1.00 88.25 123 ARG A O 1
ATOM 1010 N N . GLY A 1 124 ? -9.903 11.547 12.972 1.00 84.44 124 GLY A N 1
ATOM 1011 C CA . GLY A 1 124 ? -8.924 12.596 13.230 1.00 84.44 124 GLY A CA 1
ATOM 1012 C C . GLY A 1 124 ? -9.425 13.992 12.866 1.00 84.44 124 GLY A C 1
ATOM 1013 O O . GLY A 1 124 ? -10.337 14.180 12.060 1.00 84.44 124 GLY A O 1
ATOM 1014 N N . GLU A 1 125 ? -8.760 15.008 13.409 1.00 83.88 125 GLU A N 1
ATOM 1015 C CA . GLU A 1 125 ? -8.945 16.400 12.973 1.00 83.88 125 GLU A CA 1
ATOM 1016 C C . GLU A 1 125 ? -8.009 16.769 11.817 1.00 83.88 125 GLU A C 1
ATOM 1018 O O . 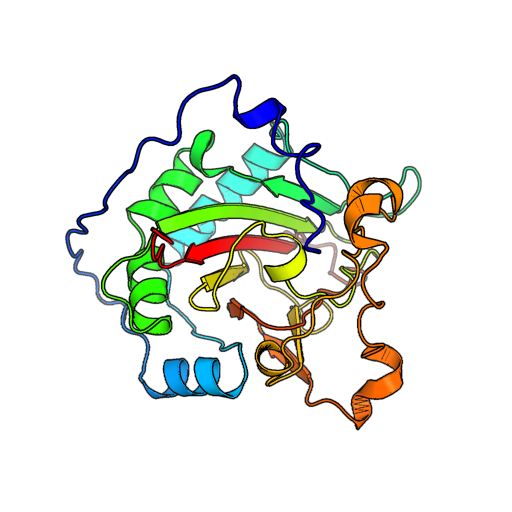GLU A 1 125 ? -8.322 17.630 10.997 1.00 83.88 125 GLU A O 1
ATOM 1023 N N . LYS A 1 126 ? -6.834 16.131 11.762 1.00 83.94 126 LYS A N 1
ATOM 1024 C CA . LYS A 1 126 ? -5.765 16.414 10.801 1.00 83.94 126 LYS A CA 1
ATOM 1025 C C . LYS A 1 126 ? -5.090 15.128 10.356 1.00 83.94 126 LYS A C 1
ATOM 1027 O O . LYS A 1 126 ? -5.033 14.152 11.098 1.00 83.94 126 LYS A O 1
ATOM 1032 N N . VAL A 1 127 ? -4.518 15.191 9.163 1.00 84.06 127 VAL A N 1
ATOM 1033 C CA . VAL A 1 127 ? -3.786 14.103 8.518 1.00 84.06 127 VAL A CA 1
ATOM 1034 C C . VAL A 1 127 ? -2.452 14.631 8.030 1.00 84.06 127 VAL A C 1
ATOM 1036 O O . VAL A 1 127 ? -2.362 15.752 7.526 1.00 84.06 127 VAL A O 1
ATOM 1039 N N . GLN A 1 128 ? -1.423 13.811 8.173 1.00 85.69 128 GLN A N 1
ATOM 1040 C CA . GLN A 1 128 ? -0.094 14.069 7.660 1.00 85.69 128 GLN A CA 1
ATOM 1041 C C . GLN A 1 128 ? 0.315 12.916 6.750 1.00 85.69 128 GLN A C 1
ATOM 1043 O O . GLN A 1 128 ? 0.203 11.750 7.124 1.00 85.69 128 GLN A O 1
ATOM 1048 N N . LEU A 1 129 ? 0.818 13.250 5.563 1.00 86.56 129 LEU A N 1
ATOM 1049 C CA . LEU A 1 129 ? 1.437 12.266 4.688 1.00 86.56 129 LEU A CA 1
ATOM 1050 C C . LEU A 1 129 ? 2.757 11.789 5.288 1.00 86.56 129 LEU A C 1
ATOM 1052 O O . LEU A 1 129 ? 3.616 12.608 5.625 1.00 86.56 129 LEU A O 1
ATOM 1056 N N . PHE A 1 130 ? 2.916 10.472 5.387 1.00 84.50 130 PHE A N 1
ATOM 1057 C CA . PHE A 1 130 ? 4.193 9.851 5.706 1.00 84.50 130 PHE A CA 1
ATOM 1058 C C . PHE A 1 130 ? 4.981 9.570 4.422 1.00 84.50 130 PHE A C 1
ATOM 1060 O O . PHE A 1 130 ? 6.060 10.133 4.229 1.00 84.50 130 PHE A O 1
ATOM 1067 N N . TYR A 1 131 ? 4.414 8.775 3.514 1.00 87.06 131 TYR A N 1
ATOM 1068 C CA . TYR A 1 131 ? 4.959 8.505 2.182 1.00 87.06 131 TYR A CA 1
ATOM 1069 C C . TYR A 1 131 ? 3.883 7.906 1.268 1.00 87.06 131 TYR A C 1
ATOM 1071 O O . TYR A 1 131 ? 2.817 7.494 1.734 1.00 87.06 131 TYR A O 1
ATOM 1079 N N . ASP A 1 132 ? 4.181 7.873 -0.027 1.00 92.50 132 ASP A N 1
ATOM 1080 C CA . ASP A 1 132 ? 3.498 7.045 -1.012 1.00 92.50 132 ASP A CA 1
ATOM 1081 C C . ASP A 1 132 ? 4.448 5.963 -1.544 1.00 92.50 132 ASP A C 1
ATOM 1083 O O . ASP A 1 132 ? 5.673 6.121 -1.516 1.00 92.50 132 ASP A O 1
ATOM 1087 N N . GLN A 1 133 ? 3.883 4.856 -2.010 1.00 92.75 133 GLN A N 1
ATOM 1088 C CA . GLN A 1 133 ? 4.630 3.742 -2.577 1.00 92.75 133 GLN A CA 1
ATOM 1089 C C . GLN A 1 133 ? 3.851 3.100 -3.713 1.00 92.75 133 GLN A C 1
ATOM 1091 O O . GLN A 1 133 ? 2.650 2.862 -3.590 1.00 92.75 133 GLN A O 1
ATOM 1096 N N . LEU A 1 134 ? 4.543 2.839 -4.814 1.00 94.12 134 LEU A N 1
ATOM 1097 C CA . LEU A 1 134 ? 4.004 2.189 -5.995 1.00 94.12 134 LEU A CA 1
ATOM 1098 C C . LEU A 1 134 ? 4.551 0.770 -6.064 1.00 94.12 134 LEU A C 1
ATOM 1100 O O . LEU A 1 134 ? 5.762 0.587 -6.115 1.00 94.12 134 LEU A O 1
ATOM 1104 N N . PHE A 1 135 ? 3.660 -0.210 -6.158 1.00 92.44 135 PHE A N 1
ATOM 1105 C CA . PHE A 1 135 ? 4.013 -1.580 -6.499 1.00 92.44 135 PHE A CA 1
ATOM 1106 C C . PHE A 1 135 ? 3.497 -1.921 -7.889 1.00 92.44 135 PHE A C 1
ATOM 1108 O O . PHE A 1 135 ? 2.328 -1.680 -8.192 1.00 92.44 135 PHE A O 1
ATOM 1115 N N . VAL A 1 136 ? 4.350 -2.521 -8.722 1.00 92.81 136 VAL A N 1
ATOM 1116 C CA . VAL A 1 136 ? 3.947 -3.063 -10.022 1.00 92.81 136 VAL A CA 1
ATOM 1117 C C . VAL A 1 136 ? 4.408 -4.501 -10.171 1.00 92.81 136 VAL A C 1
ATOM 1119 O O . VAL A 1 136 ? 5.606 -4.775 -10.154 1.00 92.81 136 VAL A O 1
ATOM 1122 N N . LYS A 1 137 ? 3.464 -5.423 -10.371 1.00 90.12 137 LYS A N 1
ATOM 1123 C CA . LYS A 1 137 ? 3.763 -6.805 -10.770 1.00 90.12 137 LYS A CA 1
ATOM 1124 C C . LYS A 1 137 ? 3.348 -7.027 -12.218 1.00 90.12 137 LYS A C 1
ATOM 1126 O O . LYS A 1 137 ? 2.169 -6.931 -12.550 1.00 90.12 137 LYS A O 1
ATOM 1131 N N . GLU A 1 138 ? 4.309 -7.333 -13.082 1.00 90.44 138 GLU A N 1
ATOM 1132 C CA . GLU A 1 138 ? 4.042 -7.688 -14.481 1.00 90.44 138 GLU A CA 1
ATOM 1133 C C . GLU A 1 138 ? 3.536 -9.144 -14.598 1.00 90.44 138 GLU A C 1
ATOM 1135 O O . GLU A 1 138 ? 3.787 -9.953 -13.691 1.00 90.44 138 GLU A O 1
ATOM 1140 N N . PRO A 1 139 ? 2.842 -9.521 -15.694 1.00 86.75 139 PRO A N 1
ATOM 1141 C CA . PRO A 1 139 ? 2.384 -10.894 -15.900 1.00 86.75 139 PRO A CA 1
ATOM 1142 C C . PRO A 1 139 ? 3.510 -11.922 -15.755 1.00 86.75 139 PRO A C 1
ATOM 1144 O O . PRO A 1 139 ? 4.627 -11.716 -16.229 1.00 86.75 139 PRO A O 1
ATOM 1147 N N . GLY A 1 140 ? 3.205 -13.066 -15.143 1.00 85.50 140 GLY A N 1
ATOM 1148 C CA . GLY A 1 140 ? 4.157 -14.163 -14.948 1.00 85.50 140 GLY A CA 1
ATOM 1149 C C . GLY A 1 140 ? 5.036 -14.022 -13.702 1.00 85.50 140 GLY A C 1
ATOM 1150 O O . GLY A 1 140 ? 5.790 -14.944 -13.392 1.00 85.50 140 GLY A O 1
ATOM 1151 N N . THR A 1 141 ? 4.910 -12.919 -12.958 1.00 88.00 141 THR A N 1
ATOM 1152 C CA . THR A 1 141 ? 5.628 -12.703 -11.696 1.00 88.00 141 THR A CA 1
ATOM 1153 C C . THR A 1 141 ? 5.132 -13.670 -10.625 1.00 88.00 141 THR A C 1
ATOM 1155 O O . THR A 1 141 ? 4.043 -13.502 -10.083 1.00 88.00 141 THR A O 1
ATOM 1158 N N . ARG A 1 142 ? 5.947 -14.663 -10.264 1.00 85.69 142 ARG A N 1
ATOM 1159 C CA . ARG A 1 142 ? 5.609 -15.654 -9.218 1.00 85.69 142 ARG A CA 1
ATOM 1160 C C . ARG A 1 142 ? 5.783 -15.129 -7.795 1.00 85.69 142 ARG A C 1
ATOM 1162 O O . ARG A 1 142 ? 5.230 -15.663 -6.839 1.00 85.69 142 ARG A O 1
ATOM 1169 N N . LYS A 1 143 ? 6.574 -14.067 -7.643 1.00 85.62 143 LYS A N 1
ATOM 1170 C CA . LYS A 1 143 ? 6.962 -13.520 -6.346 1.00 85.62 143 LYS A CA 1
ATOM 1171 C C . LYS A 1 143 ? 5.752 -12.939 -5.595 1.00 85.62 143 LYS A C 1
ATOM 1173 O O . LYS A 1 143 ? 5.179 -11.911 -5.973 1.00 85.62 143 LYS A O 1
ATOM 1178 N N . ALA A 1 144 ? 5.376 -13.593 -4.500 1.00 85.69 144 ALA A N 1
ATOM 1179 C CA . ALA A 1 144 ? 4.429 -13.060 -3.527 1.00 85.69 144 ALA A CA 1
ATOM 1180 C C . ALA A 1 144 ? 5.128 -12.082 -2.570 1.00 85.69 144 ALA A C 1
ATOM 1182 O O . ALA A 1 144 ? 6.317 -12.239 -2.282 1.00 85.69 144 ALA A O 1
ATOM 1183 N N . THR A 1 145 ? 4.388 -11.106 -2.043 1.00 85.38 145 THR A N 1
ATOM 1184 C CA . THR A 1 145 ? 4.810 -10.427 -0.815 1.00 85.38 145 THR A CA 1
ATOM 1185 C C . THR A 1 145 ? 4.503 -11.355 0.366 1.00 85.38 145 THR A C 1
ATOM 1187 O O . THR A 1 145 ? 3.447 -11.994 0.381 1.00 85.38 145 THR A O 1
ATOM 1190 N N . PRO A 1 146 ? 5.426 -11.515 1.325 1.00 87.25 146 PRO A N 1
ATOM 1191 C CA . PRO A 1 146 ? 5.211 -12.357 2.500 1.00 87.25 146 PRO A CA 1
ATOM 1192 C C . PRO A 1 146 ? 4.138 -11.762 3.422 1.00 87.25 146 PRO A C 1
ATOM 1194 O O . PRO A 1 146 ? 3.796 -10.588 3.303 1.00 87.25 146 PRO A O 1
ATOM 1197 N N . TRP A 1 147 ? 3.628 -12.551 4.373 1.00 87.81 147 TRP A N 1
ATOM 1198 C CA . TRP A 1 147 ? 2.806 -12.010 5.459 1.00 87.81 147 TRP A CA 1
ATOM 1199 C C . TRP A 1 147 ? 3.622 -11.023 6.292 1.00 87.81 147 TRP A C 1
ATOM 1201 O O . TRP A 1 147 ? 4.688 -11.368 6.801 1.00 87.81 147 TRP A O 1
ATOM 1211 N N . HIS A 1 148 ? 3.125 -9.798 6.424 1.00 86.31 148 HIS A N 1
ATOM 1212 C CA . HIS A 1 148 ? 3.782 -8.746 7.190 1.00 86.31 148 HIS A CA 1
ATOM 1213 C C . HIS A 1 148 ? 2.779 -7.702 7.673 1.00 86.31 148 HIS A C 1
ATOM 1215 O O . HIS A 1 148 ? 1.684 -7.595 7.122 1.00 86.31 148 HIS A O 1
ATOM 1221 N N . ASN A 1 149 ? 3.153 -6.919 8.686 1.00 81.50 149 ASN A N 1
ATOM 1222 C CA . ASN A 1 149 ? 2.487 -5.657 8.989 1.00 81.50 149 ASN A CA 1
ATOM 1223 C C . ASN A 1 149 ? 3.350 -4.508 8.466 1.00 81.50 149 ASN A C 1
ATOM 1225 O O . ASN A 1 149 ? 4.576 -4.539 8.585 1.00 81.50 149 ASN A O 1
ATOM 1229 N N . ASP A 1 150 ? 2.712 -3.491 7.892 1.00 80.88 150 ASP A N 1
ATOM 1230 C CA . ASP A 1 150 ? 3.442 -2.337 7.362 1.00 80.88 150 ASP A CA 1
ATOM 1231 C C . ASP A 1 150 ? 4.119 -1.526 8.467 1.00 80.88 150 ASP A C 1
ATOM 1233 O O . ASP A 1 150 ? 5.182 -0.942 8.264 1.00 80.88 150 ASP A O 1
ATOM 1237 N N . HIS A 1 151 ? 3.540 -1.534 9.672 1.00 76.12 151 HIS A N 1
ATOM 1238 C CA . HIS A 1 151 ? 4.069 -0.790 10.811 1.00 76.12 151 HIS A CA 1
ATOM 1239 C C . HIS A 1 151 ? 5.515 -1.180 11.137 1.00 76.12 151 HIS A C 1
ATOM 1241 O O . HIS A 1 151 ? 6.305 -0.311 11.485 1.00 76.12 151 HIS A O 1
ATOM 1247 N N . SER A 1 152 ? 5.913 -2.439 10.932 1.00 76.56 152 SER A N 1
ATOM 1248 C CA . SER A 1 152 ? 7.305 -2.868 11.138 1.00 76.56 152 SER A CA 1
ATOM 1249 C C . SER A 1 152 ? 8.292 -2.205 10.167 1.00 76.56 152 SER A C 1
ATOM 1251 O O . SER A 1 152 ? 9.464 -2.065 10.505 1.00 76.56 152 SER A O 1
ATOM 1253 N N . TYR A 1 153 ? 7.844 -1.752 8.990 1.00 77.44 153 TYR A N 1
ATOM 1254 C CA . TYR A 1 153 ? 8.669 -1.005 8.030 1.00 77.44 153 TYR A CA 1
ATOM 1255 C C . TYR A 1 153 ? 8.708 0.494 8.349 1.00 77.44 153 TYR A C 1
ATOM 1257 O O . TYR A 1 153 ? 9.591 1.213 7.873 1.00 77.44 153 TYR A O 1
ATOM 1265 N N . TRP A 1 154 ? 7.759 0.988 9.145 1.00 75.62 154 TRP A N 1
ATOM 1266 C CA . TRP A 1 154 ? 7.609 2.404 9.445 1.00 75.62 154 TRP A CA 1
ATOM 1267 C C . TRP A 1 154 ? 8.288 2.764 10.761 1.00 75.62 154 TRP A C 1
ATOM 1269 O O . TRP A 1 154 ? 7.989 2.220 11.819 1.00 75.62 154 TRP A O 1
ATOM 1279 N N . GLN A 1 155 ? 9.137 3.789 10.739 1.00 68.69 155 GLN A N 1
ATOM 1280 C CA . GLN A 1 155 ? 9.720 4.363 11.958 1.00 68.69 155 GLN A CA 1
ATOM 1281 C C . GLN A 1 155 ? 8.728 5.309 12.663 1.00 68.69 155 GLN A C 1
ATOM 1283 O O . GLN A 1 155 ? 9.064 6.440 13.016 1.00 68.69 155 GLN A O 1
ATOM 1288 N N . LEU A 1 156 ? 7.482 4.862 12.833 1.00 70.56 156 LEU A N 1
ATOM 1289 C CA . LEU A 1 156 ? 6.389 5.617 13.441 1.00 70.56 156 LEU A CA 1
ATOM 1290 C C . LEU A 1 156 ? 5.984 4.995 14.779 1.00 70.56 156 LEU A C 1
ATOM 1292 O O . LEU A 1 156 ? 5.922 3.777 14.931 1.00 70.56 156 LEU A O 1
ATOM 1296 N N . LYS A 1 157 ? 5.661 5.848 15.753 1.00 70.44 157 LYS A N 1
ATOM 1297 C CA . LYS A 1 157 ? 5.025 5.440 17.011 1.00 70.44 157 LYS A CA 1
ATOM 1298 C C . LYS A 1 157 ? 3.539 5.783 16.967 1.00 70.44 157 LYS A C 1
ATOM 1300 O O . LYS A 1 157 ? 3.168 6.831 16.449 1.00 70.44 157 LYS A O 1
ATOM 1305 N N . GLY A 1 158 ? 2.721 4.936 17.586 1.00 73.75 158 GLY A N 1
ATOM 1306 C CA . GLY A 1 158 ? 1.273 5.114 17.677 1.00 73.75 158 GLY A CA 1
ATOM 1307 C C . GLY A 1 158 ? 0.498 4.275 16.663 1.00 73.75 158 GLY A C 1
ATOM 1308 O O . GLY A 1 158 ? 1.079 3.661 15.774 1.00 73.75 158 GLY A O 1
ATOM 1309 N N . ASN A 1 159 ? -0.825 4.260 16.836 1.00 73.25 159 ASN A N 1
ATOM 1310 C CA . ASN A 1 159 ? -1.736 3.371 16.107 1.00 73.25 159 ASN A CA 1
ATOM 1311 C C . ASN A 1 159 ? -2.741 4.145 15.232 1.00 73.25 159 ASN A C 1
ATOM 1313 O O . ASN A 1 159 ? -3.611 3.542 14.615 1.00 73.25 159 ASN A O 1
ATOM 1317 N N . GLN A 1 160 ? -2.640 5.480 15.184 1.00 79.94 160 GLN A N 1
ATOM 1318 C CA . GLN A 1 160 ? -3.446 6.342 14.310 1.00 79.94 160 GLN A CA 1
ATOM 1319 C C . GLN A 1 160 ? -2.714 6.588 12.987 1.00 79.94 160 GLN A C 1
ATOM 1321 O O . GLN A 1 160 ? -2.313 7.709 12.660 1.00 79.94 160 GLN A O 1
ATOM 1326 N N . VAL A 1 161 ? -2.495 5.497 12.261 1.00 79.19 161 VAL A N 1
ATOM 1327 C CA . VAL A 1 161 ? -1.941 5.487 10.907 1.00 79.19 161 VAL A CA 1
ATOM 1328 C C . VAL A 1 161 ? -2.886 4.673 10.046 1.00 79.19 161 VAL A C 1
ATOM 1330 O O . VAL A 1 161 ? -3.429 3.674 10.507 1.00 79.19 161 VAL A O 1
ATOM 1333 N N . VAL A 1 162 ? -3.087 5.098 8.807 1.00 85.50 162 VAL A N 1
ATOM 1334 C CA . VAL A 1 162 ? -3.866 4.358 7.829 1.00 85.50 162 VAL A CA 1
ATOM 1335 C C . VAL A 1 162 ? -3.161 4.353 6.483 1.00 85.50 162 VAL A C 1
ATOM 1337 O O . VAL A 1 162 ? -2.640 5.371 6.030 1.00 85.50 162 VAL A O 1
ATOM 1340 N N . SER A 1 163 ? -3.138 3.186 5.854 1.00 87.19 163 SER A N 1
ATOM 1341 C CA . SER A 1 163 ? -2.604 2.989 4.512 1.00 87.19 163 SER A CA 1
ATOM 1342 C C . SER A 1 163 ? -3.750 2.899 3.508 1.00 87.19 163 SER A C 1
ATOM 1344 O O . SER A 1 163 ? -4.540 1.968 3.592 1.00 87.19 163 SER A O 1
ATOM 1346 N N . LEU A 1 164 ? -3.879 3.846 2.579 1.00 88.12 164 LEU A N 1
ATOM 1347 C CA . LEU A 1 164 ? -4.797 3.726 1.441 1.00 88.12 164 LEU A CA 1
ATOM 1348 C C . LEU A 1 164 ? -4.124 2.903 0.346 1.00 88.12 164 LEU A C 1
ATOM 1350 O O . LEU A 1 164 ? -3.181 3.385 -0.266 1.00 88.12 164 LEU A O 1
ATOM 1354 N N . TRP A 1 165 ? -4.628 1.707 0.076 1.00 89.44 165 TRP A N 1
ATOM 1355 C CA . TRP A 1 165 ? -4.209 0.850 -1.026 1.00 89.44 165 TRP A CA 1
ATOM 1356 C C . TRP A 1 165 ? -5.210 0.968 -2.179 1.00 89.44 165 TRP A C 1
ATOM 1358 O O . TRP A 1 165 ? -6.406 0.700 -2.015 1.00 89.44 165 TRP A O 1
ATOM 1368 N N . LEU A 1 166 ? -4.728 1.372 -3.349 1.00 88.19 166 LEU A N 1
ATOM 1369 C CA . LEU A 1 166 ? -5.528 1.551 -4.554 1.00 88.19 166 LEU A CA 1
ATOM 1370 C C . LEU A 1 166 ? -5.043 0.614 -5.651 1.00 88.19 166 LEU A C 1
ATOM 1372 O O . LEU A 1 166 ? -3.929 0.790 -6.135 1.00 88.19 166 LEU A O 1
ATOM 1376 N N . ALA A 1 167 ? -5.913 -0.288 -6.102 1.00 86.44 167 ALA A N 1
ATOM 1377 C CA . ALA A 1 167 ? -5.708 -1.010 -7.350 1.00 86.44 167 ALA A CA 1
ATOM 1378 C C . ALA A 1 167 ? -5.888 -0.047 -8.532 1.00 86.44 167 ALA A C 1
ATOM 1380 O O . ALA A 1 167 ? -6.988 0.479 -8.732 1.00 86.44 167 ALA A O 1
ATOM 1381 N N . LEU A 1 168 ? -4.834 0.178 -9.320 1.00 88.81 168 LEU A N 1
ATOM 1382 C CA . LEU A 1 168 ? -4.936 0.975 -10.549 1.00 88.81 168 LEU A CA 1
ATOM 1383 C C . LEU A 1 168 ? -5.328 0.122 -11.759 1.00 88.81 168 LEU A C 1
ATOM 1385 O O . LEU A 1 168 ? -5.811 0.666 -12.747 1.00 88.81 168 LEU A O 1
ATOM 1389 N N . ASP A 1 169 ? -5.192 -1.201 -11.662 1.00 86.19 169 ASP A N 1
ATOM 1390 C CA . ASP A 1 169 ? -5.664 -2.162 -12.660 1.00 86.19 169 ASP A CA 1
ATOM 1391 C C . ASP A 1 169 ? -6.581 -3.227 -12.041 1.00 86.19 169 ASP A C 1
ATOM 1393 O O . ASP A 1 169 ? -6.566 -3.439 -10.826 1.00 86.19 169 ASP A O 1
ATOM 1397 N N . PRO A 1 170 ? -7.414 -3.914 -12.848 1.00 82.81 170 PRO A N 1
ATOM 1398 C CA . PRO A 1 170 ? -8.236 -5.012 -12.360 1.00 82.81 170 PRO A CA 1
ATOM 1399 C C . PRO A 1 170 ? -7.381 -6.123 -11.741 1.00 82.81 170 PRO A C 1
ATOM 1401 O O . PRO A 1 170 ? -6.649 -6.829 -12.431 1.00 82.81 170 PRO A O 1
ATOM 1404 N N . VAL A 1 171 ? -7.520 -6.324 -10.431 1.00 77.44 171 VAL A N 1
ATOM 1405 C CA . VAL A 1 171 ? -6.787 -7.374 -9.716 1.00 77.44 171 VAL A CA 1
ATOM 1406 C C . VAL A 1 171 ? -7.635 -8.645 -9.657 1.00 77.44 171 VAL A C 1
ATOM 1408 O O . VAL A 1 171 ? -8.781 -8.586 -9.205 1.00 77.44 171 VAL A O 1
ATOM 1411 N N . PRO A 1 172 ? -7.135 -9.813 -10.095 1.00 76.44 172 PRO A N 1
ATOM 1412 C CA . PRO A 1 172 ? -7.864 -11.066 -9.970 1.00 76.44 172 PRO A CA 1
ATOM 1413 C C . PRO A 1 172 ? -7.871 -11.543 -8.514 1.00 76.44 172 PRO A C 1
ATOM 1415 O O . PRO A 1 172 ? -6.949 -11.283 -7.744 1.00 76.44 172 PRO A O 1
ATOM 1418 N N . LYS A 1 173 ? -8.880 -12.335 -8.137 1.00 76.94 173 LYS A N 1
ATOM 1419 C CA . LYS A 1 173 ? -9.007 -12.902 -6.779 1.00 76.94 173 LYS A CA 1
ATOM 1420 C C . LYS A 1 173 ? -7.777 -13.713 -6.332 1.00 76.94 173 LYS A C 1
ATOM 1422 O O . LYS A 1 173 ? -7.522 -13.843 -5.140 1.00 76.94 173 LYS A O 1
ATOM 1427 N N . SER A 1 174 ? -7.034 -14.290 -7.274 1.00 78.69 174 SER A N 1
ATOM 1428 C CA . SER A 1 174 ? -5.804 -15.039 -6.998 1.00 78.69 174 SER A CA 1
ATOM 1429 C C . SER A 1 174 ? -4.641 -14.162 -6.537 1.00 78.69 174 SER A C 1
ATOM 1431 O O . SER A 1 174 ? -3.744 -14.682 -5.888 1.00 78.69 174 SER A O 1
ATOM 1433 N N . SER A 1 175 ? -4.660 -12.870 -6.872 1.00 77.19 175 SER A N 1
ATOM 1434 C CA . SER A 1 175 ? -3.547 -11.934 -6.668 1.00 77.19 175 SER A CA 1
ATOM 1435 C C . SER A 1 175 ? -3.958 -10.702 -5.861 1.00 77.19 175 SER A C 1
ATOM 1437 O O . SER A 1 175 ? -3.158 -9.796 -5.675 1.00 77.19 175 SER A O 1
ATOM 1439 N N . CYS A 1 176 ? -5.197 -10.658 -5.363 1.00 79.00 176 CYS A N 1
ATOM 1440 C CA . CYS A 1 176 ? -5.658 -9.579 -4.501 1.00 79.00 176 CYS A CA 1
ATOM 1441 C C . CYS A 1 176 ? -5.005 -9.647 -3.119 1.00 79.00 176 CYS A C 1
ATOM 1443 O O . CYS A 1 176 ? -4.606 -10.718 -2.647 1.00 79.00 176 CYS A O 1
ATOM 1445 N N . VAL A 1 177 ? -4.973 -8.502 -2.437 1.00 83.38 177 VAL A N 1
ATOM 1446 C CA . VAL A 1 177 ? -4.480 -8.420 -1.064 1.00 83.38 177 VAL A CA 1
ATOM 1447 C C . VAL A 1 177 ? -5.304 -9.341 -0.164 1.00 83.38 177 VAL A C 1
ATOM 1449 O O . VAL A 1 177 ? -6.540 -9.329 -0.177 1.00 83.38 177 VAL A O 1
ATOM 1452 N N . LYS A 1 178 ? -4.596 -10.134 0.636 1.00 85.94 178 LYS A N 1
ATOM 1453 C CA . LYS A 1 178 ? -5.112 -10.977 1.714 1.00 85.94 178 LYS A CA 1
ATOM 1454 C C . LYS A 1 178 ? -4.719 -10.360 3.037 1.00 85.94 178 LYS A C 1
ATOM 1456 O O . LYS A 1 178 ? -3.564 -9.995 3.194 1.00 85.94 178 LYS A O 1
ATOM 1461 N N . TYR A 1 179 ? -5.630 -10.309 3.999 1.00 86.62 179 TYR A N 1
ATOM 1462 C CA . TYR A 1 179 ? -5.326 -9.831 5.348 1.00 86.62 179 TYR A CA 1
ATOM 1463 C C . TYR A 1 179 ? -5.944 -10.738 6.410 1.00 86.62 179 TYR A C 1
ATOM 1465 O O . TYR A 1 179 ? -6.946 -11.412 6.150 1.00 86.62 179 TYR A O 1
ATOM 1473 N N . VAL A 1 180 ? -5.344 -10.745 7.602 1.00 89.50 180 VAL A N 1
ATOM 1474 C CA . VAL A 1 180 ? -5.896 -11.428 8.778 1.00 89.50 180 VAL A CA 1
ATOM 1475 C C . VAL A 1 180 ? -6.733 -10.441 9.579 1.00 89.50 180 VAL A C 1
ATOM 1477 O O . VAL A 1 180 ? -6.197 -9.468 10.122 1.00 89.50 180 VAL A O 1
ATOM 1480 N N . LYS A 1 181 ? -8.043 -10.692 9.668 1.00 90.25 181 LYS A N 1
ATOM 1481 C CA . LYS A 1 181 ? -8.968 -9.829 10.411 1.00 90.25 181 LYS A CA 1
ATOM 1482 C C . LYS A 1 181 ? -8.554 -9.694 11.875 1.00 90.25 181 LYS A C 1
ATOM 1484 O O . LYS A 1 181 ? -8.272 -10.686 12.542 1.00 90.25 181 LYS A O 1
ATOM 1489 N N . GLY A 1 182 ? -8.531 -8.461 12.371 1.00 88.44 182 GLY A N 1
ATOM 1490 C CA . GLY A 1 182 ? -8.227 -8.137 13.765 1.00 88.44 182 GLY A CA 1
ATOM 1491 C C . GLY A 1 182 ? -6.744 -8.225 14.133 1.00 88.44 182 GLY A C 1
ATOM 1492 O O . GLY A 1 182 ? -6.396 -7.970 15.285 1.00 88.44 182 GLY A O 1
ATOM 1493 N N . SER A 1 183 ? -5.861 -8.571 13.190 1.00 88.75 183 SER A N 1
ATOM 1494 C CA . SER A 1 183 ? -4.431 -8.750 13.474 1.00 88.75 183 SER A CA 1
ATOM 1495 C C . SER A 1 183 ? -3.709 -7.465 13.884 1.00 88.75 183 SER A C 1
ATOM 1497 O O . SER A 1 183 ? -2.724 -7.528 14.618 1.00 88.75 183 SER A O 1
ATOM 1499 N N . HIS A 1 184 ? -4.228 -6.290 13.513 1.00 85.81 184 HIS A N 1
ATOM 1500 C CA . HIS A 1 184 ? -3.743 -4.988 13.995 1.00 85.81 184 HIS A CA 1
ATOM 1501 C C . HIS A 1 184 ? -3.820 -4.840 15.524 1.00 85.81 184 HIS A C 1
ATOM 1503 O O . HIS A 1 184 ? -3.083 -4.049 16.109 1.00 85.81 184 HIS A O 1
ATOM 1509 N N . LYS A 1 185 ? -4.676 -5.621 16.197 1.00 85.50 185 LYS A N 1
ATOM 1510 C CA . LYS A 1 185 ? -4.838 -5.620 17.664 1.00 85.50 185 LYS A CA 1
ATOM 1511 C C . LYS A 1 185 ? -3.852 -6.534 18.387 1.00 85.50 185 LYS A C 1
ATOM 1513 O O . LYS A 1 185 ? -3.786 -6.490 19.614 1.00 85.50 185 LYS A O 1
ATOM 1518 N N . TRP A 1 186 ? -3.083 -7.350 17.666 1.00 84.88 186 TRP A N 1
ATOM 1519 C CA . TRP A 1 186 ? -2.154 -8.312 18.271 1.00 84.88 186 TRP A CA 1
ATOM 1520 C C . TRP A 1 186 ? -0.935 -7.655 18.924 1.00 84.88 186 TRP A C 1
ATOM 1522 O O . TRP A 1 186 ? -0.213 -8.333 19.647 1.00 84.88 186 TRP A O 1
ATOM 1532 N N . GLN A 1 187 ? -0.707 -6.354 18.689 1.00 76.25 187 GLN A N 1
ATOM 1533 C CA . GLN A 1 187 ? 0.436 -5.600 19.229 1.00 76.25 187 GLN A CA 1
ATOM 1534 C C . GLN A 1 187 ? 1.780 -6.302 18.960 1.00 76.25 187 GLN A C 1
ATOM 1536 O O . GLN A 1 187 ? 2.693 -6.287 19.785 1.00 76.25 187 GLN A O 1
ATOM 1541 N N . LEU A 1 188 ? 1.883 -6.948 17.797 1.00 76.88 188 LEU A N 1
ATOM 1542 C CA . LEU A 1 188 ? 3.014 -7.783 17.431 1.00 76.88 188 LEU A CA 1
ATOM 1543 C C . LEU A 1 188 ? 3.964 -7.025 16.502 1.00 76.88 188 LEU A C 1
ATOM 1545 O O . LEU A 1 188 ? 3.635 -6.764 15.346 1.00 76.88 188 LEU A O 1
ATOM 1549 N N . PHE A 1 189 ? 5.170 -6.753 16.992 1.00 79.25 189 PHE A N 1
ATOM 1550 C CA . PHE A 1 189 ? 6.307 -6.379 16.155 1.00 79.25 189 PHE A CA 1
ATOM 1551 C C . PHE A 1 189 ? 7.111 -7.636 15.839 1.00 79.25 189 PHE A C 1
ATOM 1553 O O . PHE A 1 189 ? 7.475 -8.384 16.749 1.00 79.25 189 PHE A O 1
ATOM 1560 N N . HIS A 1 190 ? 7.372 -7.870 14.559 1.00 83.62 190 HIS A N 1
ATOM 1561 C CA . HIS A 1 190 ? 8.101 -9.038 14.082 1.00 83.62 190 HIS A CA 1
ATOM 1562 C C . HIS A 1 190 ? 9.253 -8.613 13.168 1.00 83.62 190 HIS A C 1
ATOM 1564 O O . HIS A 1 190 ? 9.343 -7.449 12.769 1.00 83.62 190 HIS A O 1
ATOM 1570 N N . LYS A 1 191 ? 10.147 -9.548 12.831 1.00 86.12 191 LYS A N 1
ATOM 1571 C CA . LYS A 1 191 ? 11.230 -9.297 11.872 1.00 86.12 191 LYS A CA 1
ATOM 1572 C C . LYS A 1 191 ? 10.655 -8.767 10.566 1.00 86.12 191 LYS A C 1
ATOM 1574 O O . LYS A 1 191 ? 9.638 -9.267 10.079 1.00 86.12 191 LYS A O 1
ATOM 1579 N N . ILE A 1 192 ? 11.310 -7.769 9.994 1.00 84.06 192 ILE A N 1
ATOM 1580 C CA . ILE A 1 192 ? 10.878 -7.187 8.729 1.00 84.06 192 ILE A CA 1
ATOM 1581 C C . ILE A 1 192 ? 11.195 -8.190 7.621 1.00 84.06 192 ILE A C 1
ATOM 1583 O O . ILE A 1 192 ? 12.336 -8.629 7.470 1.00 84.06 192 ILE A O 1
ATOM 1587 N N . ALA A 1 193 ? 10.175 -8.560 6.852 1.00 81.75 193 ALA A N 1
ATOM 1588 C CA . ALA A 1 193 ? 10.328 -9.525 5.783 1.00 81.75 193 ALA A CA 1
ATOM 1589 C C . ALA A 1 193 ? 10.904 -8.838 4.537 1.00 81.75 193 ALA A C 1
ATOM 1591 O O . ALA A 1 193 ? 10.349 -7.875 4.017 1.00 81.75 193 ALA A O 1
ATOM 1592 N N . SER A 1 194 ? 12.027 -9.339 4.030 1.00 81.81 194 SER A N 1
ATOM 1593 C CA . SER A 1 194 ? 12.619 -8.795 2.810 1.00 81.81 194 SER A CA 1
ATOM 1594 C C . SER A 1 194 ? 11.878 -9.295 1.574 1.00 81.81 194 SER A C 1
ATOM 1596 O O . SER A 1 194 ? 11.805 -10.502 1.337 1.00 81.81 194 SER A O 1
ATOM 1598 N N . PHE A 1 195 ? 11.354 -8.380 0.755 1.00 79.56 195 PHE A N 1
ATOM 1599 C CA . PHE A 1 195 ? 10.643 -8.747 -0.475 1.00 79.56 195 PHE A CA 1
ATOM 1600 C C . PHE A 1 195 ? 11.603 -9.313 -1.528 1.00 79.56 195 PHE A C 1
ATOM 1602 O O . PHE A 1 195 ? 11.268 -10.290 -2.196 1.00 79.56 195 PHE A O 1
ATOM 1609 N N . SER A 1 196 ? 12.835 -8.806 -1.599 1.00 73.69 196 SER A N 1
ATOM 1610 C CA . SER A 1 196 ? 13.899 -9.354 -2.451 1.00 73.69 196 SER A CA 1
ATOM 1611 C C . SER A 1 196 ? 14.529 -10.636 -1.879 1.00 73.69 196 SER A C 1
ATOM 1613 O O . SER A 1 196 ? 15.158 -11.412 -2.605 1.00 73.69 196 SER A O 1
ATOM 1615 N N . GLY A 1 197 ? 14.319 -10.908 -0.586 1.00 73.06 197 GLY A N 1
ATOM 1616 C CA . GLY A 1 197 ? 14.972 -11.990 0.156 1.00 73.06 197 GLY A CA 1
ATOM 1617 C C . GLY A 1 197 ? 16.374 -11.633 0.660 1.00 73.06 197 GLY A C 1
ATOM 1618 O O . GLY A 1 197 ? 17.071 -12.507 1.165 1.00 73.06 197 GLY A O 1
ATOM 1619 N N . ASP A 1 198 ? 16.799 -10.373 0.530 1.00 76.88 198 ASP A N 1
ATOM 1620 C CA . ASP A 1 198 ? 17.999 -9.868 1.198 1.00 76.88 198 ASP A CA 1
ATOM 1621 C C . ASP A 1 198 ? 17.697 -9.597 2.678 1.00 76.88 198 ASP A C 1
ATOM 1623 O O . ASP A 1 198 ? 17.198 -8.530 3.048 1.00 76.88 198 ASP A O 1
ATOM 1627 N N . GLU A 1 199 ? 17.960 -10.589 3.525 1.00 73.62 199 GLU A N 1
ATOM 1628 C CA . GLU A 1 199 ? 17.758 -10.499 4.975 1.00 73.62 199 GLU A CA 1
ATOM 1629 C C . GLU A 1 199 ? 18.705 -9.486 5.641 1.00 73.62 199 GLU A C 1
ATOM 1631 O O . GLU A 1 199 ? 18.387 -8.938 6.700 1.00 73.62 199 GLU A O 1
ATOM 1636 N N . GLN A 1 200 ? 19.839 -9.162 5.008 1.00 76.00 200 GLN A N 1
ATOM 1637 C CA . GLN A 1 200 ? 20.823 -8.248 5.584 1.00 76.00 200 GLN A CA 1
ATOM 1638 C C . GLN A 1 200 ? 20.312 -6.805 5.628 1.00 76.00 200 GLN A C 1
ATOM 1640 O O . GLN A 1 200 ? 20.682 -6.044 6.532 1.00 76.00 200 GLN A O 1
ATOM 1645 N N . ARG A 1 201 ? 19.414 -6.444 4.703 1.00 77.25 201 ARG A N 1
ATOM 1646 C CA . ARG A 1 201 ? 18.748 -5.135 4.649 1.00 77.25 201 ARG A CA 1
ATOM 1647 C C . ARG A 1 201 ? 18.042 -4.777 5.955 1.00 77.25 201 ARG A C 1
ATOM 1649 O O . ARG A 1 201 ? 18.033 -3.610 6.343 1.00 77.25 201 ARG A O 1
ATOM 1656 N N . TYR A 1 202 ? 17.497 -5.773 6.652 1.00 81.56 202 TYR A N 1
ATOM 1657 C CA . TYR A 1 202 ? 16.721 -5.586 7.877 1.00 81.56 202 TYR A CA 1
ATOM 1658 C C . TYR A 1 202 ? 17.336 -6.277 9.093 1.00 81.56 202 TYR A C 1
ATOM 1660 O O . TYR A 1 202 ? 16.621 -6.614 10.040 1.00 81.56 202 TYR A O 1
ATOM 1668 N N . LYS A 1 203 ? 18.666 -6.432 9.118 1.00 81.19 203 LYS A N 1
ATOM 1669 C CA . LYS A 1 203 ? 19.412 -7.030 10.241 1.00 81.19 203 LYS A CA 1
ATOM 1670 C C . LYS A 1 203 ? 19.080 -6.423 11.610 1.00 81.19 203 LYS A C 1
ATOM 1672 O O . LYS A 1 203 ? 19.154 -7.100 12.626 1.00 81.19 203 LYS A O 1
ATOM 1677 N N . GLU A 1 204 ? 18.686 -5.152 11.641 1.00 81.56 204 GLU A N 1
ATOM 1678 C CA . GLU A 1 204 ? 18.257 -4.447 12.854 1.00 81.56 204 GLU A CA 1
ATOM 1679 C C . GLU A 1 204 ? 16.975 -5.033 13.462 1.00 81.56 204 GLU A C 1
ATOM 1681 O O . GLU A 1 204 ? 16.800 -5.018 14.678 1.00 81.56 204 GLU A O 1
ATOM 1686 N N . SER A 1 205 ? 16.109 -5.614 12.629 1.00 81.81 205 SER A N 1
ATOM 1687 C CA . SER A 1 205 ? 14.899 -6.307 13.069 1.00 81.81 205 SER A CA 1
ATOM 1688 C C . SER A 1 205 ? 15.163 -7.739 13.540 1.00 81.81 205 SER A C 1
ATOM 1690 O O . SER A 1 205 ? 14.258 -8.354 14.089 1.00 81.81 205 SER A O 1
ATOM 1692 N N . ALA A 1 206 ? 16.384 -8.275 13.391 1.00 82.69 206 ALA A N 1
ATOM 1693 C CA . ALA A 1 206 ? 16.687 -9.685 13.661 1.00 82.69 206 ALA A CA 1
ATOM 1694 C C . ALA A 1 206 ? 16.456 -10.117 15.121 1.00 82.69 206 ALA A C 1
ATOM 1696 O O . ALA A 1 206 ? 16.309 -11.308 15.386 1.00 82.69 206 ALA A O 1
ATOM 1697 N N . ALA A 1 207 ? 16.415 -9.166 16.061 1.00 85.94 207 ALA A N 1
ATOM 1698 C CA . ALA A 1 207 ? 16.104 -9.422 17.467 1.00 85.94 207 ALA A CA 1
ATOM 1699 C C . ALA A 1 207 ? 14.597 -9.606 17.749 1.00 85.94 207 ALA A C 1
ATOM 1701 O O . ALA A 1 207 ? 14.233 -10.025 18.847 1.00 85.94 207 ALA A O 1
ATOM 1702 N N . LEU A 1 208 ? 13.723 -9.273 16.795 1.00 85.81 208 LEU A N 1
ATOM 1703 C CA . LEU A 1 208 ? 12.278 -9.476 16.899 1.00 85.81 208 LEU A CA 1
ATOM 1704 C C . LEU A 1 208 ? 11.907 -10.933 16.572 1.00 85.81 208 LEU A C 1
ATOM 1706 O O . LEU A 1 208 ? 12.668 -11.618 15.886 1.00 85.81 208 LEU A O 1
ATOM 1710 N N . PRO A 1 209 ? 10.752 -11.436 17.045 1.00 87.88 209 PRO A N 1
ATOM 1711 C CA . PRO A 1 209 ? 10.247 -12.742 16.625 1.00 87.88 209 PRO A CA 1
ATOM 1712 C C . PRO A 1 209 ? 9.918 -12.751 15.128 1.00 87.88 209 PRO A C 1
ATOM 1714 O O . PRO A 1 209 ? 9.656 -11.704 14.539 1.00 87.88 209 PRO A O 1
ATOM 1717 N N . ASP A 1 210 ? 9.904 -13.928 14.506 1.00 87.19 210 ASP A N 1
ATOM 1718 C CA . ASP A 1 210 ? 9.438 -14.069 13.123 1.00 87.19 210 ASP A CA 1
ATOM 1719 C C . ASP A 1 210 ? 7.948 -13.716 12.993 1.00 87.19 210 ASP A C 1
ATOM 1721 O O . ASP A 1 210 ? 7.185 -13.761 13.965 1.00 87.19 210 ASP A O 1
ATOM 1725 N N . ALA A 1 211 ? 7.529 -13.345 11.780 1.00 84.94 211 ALA A N 1
ATOM 1726 C CA . ALA A 1 211 ? 6.115 -13.142 11.495 1.00 84.94 211 ALA A CA 1
ATOM 1727 C C . ALA A 1 211 ? 5.339 -14.448 11.758 1.00 84.94 211 ALA A C 1
ATOM 1729 O O . ALA A 1 211 ? 5.866 -15.531 11.483 1.00 84.94 211 ALA A O 1
ATOM 1730 N N . PRO A 1 212 ? 4.093 -14.384 12.265 1.00 86.00 212 PRO A N 1
ATOM 1731 C CA . PRO A 1 212 ? 3.282 -15.578 12.444 1.00 86.00 212 PRO A CA 1
ATOM 1732 C C . PRO A 1 212 ? 3.131 -16.337 11.127 1.00 86.00 212 PRO A C 1
ATOM 1734 O O . PRO A 1 212 ? 2.866 -15.740 10.082 1.00 86.00 212 PRO A O 1
ATOM 1737 N N . ASP A 1 213 ? 3.249 -17.660 11.187 1.00 88.94 213 ASP A N 1
ATOM 1738 C CA . ASP A 1 213 ? 3.054 -18.525 10.028 1.00 88.94 213 ASP A CA 1
ATOM 1739 C C . ASP A 1 213 ? 1.560 -18.683 9.710 1.00 88.94 213 ASP A C 1
ATOM 1741 O O . ASP A 1 213 ? 0.915 -19.678 10.042 1.00 88.94 213 ASP A O 1
ATOM 1745 N N . ILE A 1 214 ? 0.987 -17.642 9.103 1.00 89.38 214 ILE A N 1
ATOM 1746 C CA . ILE A 1 214 ? -0.429 -17.601 8.726 1.00 89.38 214 ILE A CA 1
ATOM 1747 C C . ILE A 1 214 ? -0.743 -18.630 7.635 1.00 89.38 214 ILE A C 1
ATOM 1749 O O . ILE A 1 214 ? -1.869 -19.114 7.563 1.00 89.38 214 ILE A O 1
ATOM 1753 N N . GLU A 1 215 ? 0.222 -18.989 6.780 1.00 86.88 215 GLU A N 1
ATOM 1754 C CA . GLU A 1 215 ? -0.009 -19.966 5.710 1.00 86.88 215 GLU A CA 1
ATOM 1755 C C . GLU A 1 215 ? -0.306 -21.361 6.249 1.00 86.88 215 GLU A C 1
ATOM 1757 O O . GLU A 1 215 ? -1.219 -22.015 5.743 1.00 86.88 215 GLU A O 1
ATOM 1762 N N . ASN A 1 216 ? 0.397 -21.783 7.299 1.00 87.31 216 ASN A N 1
ATOM 1763 C CA . ASN A 1 216 ? 0.171 -23.083 7.926 1.00 87.31 216 ASN A CA 1
ATOM 1764 C C . ASN A 1 216 ? -0.895 -23.061 9.034 1.00 87.31 216 ASN A C 1
ATOM 1766 O O . ASN A 1 216 ? -1.229 -24.114 9.566 1.00 87.31 216 ASN A O 1
ATOM 1770 N N . ARG A 1 217 ? -1.447 -21.884 9.364 1.00 84.75 217 ARG A N 1
ATOM 1771 C CA . ARG A 1 217 ? -2.458 -21.677 10.423 1.00 84.75 217 ARG A CA 1
ATOM 1772 C C . ARG A 1 217 ? -3.705 -20.956 9.911 1.00 84.75 217 ARG A C 1
ATOM 1774 O O . ARG A 1 217 ? -4.312 -20.134 10.603 1.00 84.75 217 ARG A O 1
ATOM 1781 N N . ARG A 1 218 ? -4.068 -21.198 8.648 1.00 83.31 218 ARG A N 1
ATOM 1782 C CA . ARG A 1 218 ? -5.202 -20.520 7.995 1.00 83.31 218 ARG A CA 1
ATOM 1783 C C . ARG A 1 218 ? -6.544 -20.850 8.636 1.00 83.31 218 ARG A C 1
ATOM 1785 O O . ARG A 1 218 ? -7.435 -20.016 8.599 1.00 83.31 218 ARG A O 1
ATOM 1792 N N . ASP A 1 219 ? -6.689 -22.043 9.187 1.00 81.31 219 ASP A N 1
ATOM 1793 C CA . ASP A 1 219 ? -7.862 -22.509 9.928 1.00 81.31 219 ASP A CA 1
ATOM 1794 C C . ASP A 1 219 ? -8.056 -21.769 11.259 1.00 81.31 219 ASP A C 1
ATOM 1796 O O . ASP A 1 219 ? -9.182 -21.616 11.726 1.00 81.31 219 ASP A O 1
ATOM 1800 N N . GLU A 1 220 ? -6.976 -21.228 11.819 1.00 80.25 220 GLU A N 1
ATOM 1801 C CA . GLU A 1 220 ? -7.002 -20.407 13.031 1.00 80.25 220 GLU A CA 1
ATOM 1802 C C . GLU A 1 220 ? -7.270 -18.918 12.745 1.00 80.25 220 GLU A C 1
ATOM 1804 O O . GLU A 1 220 ? -7.496 -18.131 13.667 1.00 80.25 220 GLU A O 1
ATOM 1809 N N . CYS A 1 221 ? -7.247 -18.506 11.472 1.00 73.88 221 CYS A N 1
ATOM 1810 C CA . CYS A 1 221 ? -7.319 -17.108 11.056 1.00 73.88 221 CYS A CA 1
ATOM 1811 C C . CYS A 1 221 ? -8.534 -16.840 10.162 1.00 73.88 221 CYS A C 1
ATOM 1813 O O . CYS A 1 221 ? -8.782 -17.537 9.183 1.00 73.88 221 CYS A O 1
ATOM 1815 N N . THR A 1 222 ? -9.246 -15.734 10.397 1.00 79.88 222 THR A N 1
ATOM 1816 C CA . THR A 1 222 ? -10.215 -15.257 9.398 1.00 79.88 222 THR A CA 1
ATOM 1817 C C . THR A 1 222 ? -9.492 -14.415 8.350 1.00 79.88 222 THR A C 1
ATOM 1819 O O . THR A 1 222 ? -9.117 -13.271 8.616 1.00 79.88 222 THR A O 1
ATOM 1822 N N . ILE A 1 223 ? -9.297 -14.983 7.158 1.00 74.50 223 ILE A N 1
ATOM 1823 C CA . ILE A 1 223 ? -8.648 -14.309 6.026 1.00 74.50 223 ILE A CA 1
ATOM 1824 C C . ILE A 1 223 ? -9.707 -13.710 5.105 1.00 74.50 223 ILE A C 1
ATOM 1826 O O . ILE A 1 223 ? -10.618 -14.406 4.656 1.00 74.50 223 ILE A O 1
ATOM 1830 N N . ALA A 1 224 ? -9.558 -12.431 4.776 1.00 71.06 224 ALA A N 1
ATOM 1831 C CA . ALA A 1 224 ? -10.410 -11.759 3.803 1.00 71.06 224 ALA A CA 1
ATOM 1832 C C . ALA A 1 224 ? -9.592 -11.180 2.637 1.00 71.06 224 ALA A C 1
ATOM 1834 O O . ALA A 1 224 ? -8.379 -10.991 2.728 1.00 71.06 224 ALA A O 1
ATOM 1835 N N . LEU A 1 225 ? -10.279 -10.983 1.509 1.00 63.12 225 LEU A N 1
ATOM 1836 C CA . LEU A 1 225 ? -9.721 -10.575 0.220 1.00 63.12 225 LEU A CA 1
ATOM 1837 C C . LEU A 1 225 ? -10.256 -9.203 -0.149 1.00 63.12 225 LEU A C 1
ATOM 1839 O O . LEU A 1 225 ? -11.472 -8.999 -0.084 1.00 63.12 225 LEU A O 1
ATOM 1843 N N . LEU A 1 226 ? -9.385 -8.292 -0.568 1.00 60.09 226 LEU A N 1
ATOM 1844 C CA . LEU A 1 226 ? -9.780 -6.913 -0.828 1.00 60.09 226 LEU A CA 1
ATOM 1845 C C . LEU A 1 226 ? -9.211 -6.382 -2.148 1.00 60.09 226 LEU A C 1
ATOM 1847 O O . LEU A 1 226 ? -8.129 -6.768 -2.576 1.00 60.09 226 LEU A O 1
ATOM 1851 N N . PHE A 1 227 ? -9.978 -5.492 -2.785 1.00 48.44 227 PHE A N 1
ATOM 1852 C CA . PHE A 1 227 ? -9.707 -4.949 -4.125 1.00 48.44 227 PHE A CA 1
ATOM 1853 C C . PHE A 1 227 ? -9.520 -3.413 -4.132 1.00 48.44 227 PHE A C 1
ATOM 1855 O O . PHE A 1 227 ? -9.326 -2.842 -5.196 1.00 48.44 227 PHE A O 1
ATOM 1862 N N . MET A 1 228 ? -9.591 -2.752 -2.965 1.00 48.38 228 MET A N 1
ATOM 1863 C CA . MET A 1 228 ? -9.242 -1.341 -2.682 1.00 48.38 228 MET A CA 1
ATOM 1864 C C . MET A 1 228 ? -9.343 -1.156 -1.157 1.00 48.38 228 MET A C 1
ATOM 1866 O O . MET A 1 228 ? -10.371 -1.549 -0.605 1.00 48.38 228 MET A O 1
ATOM 1870 N N . VAL A 1 229 ? -8.307 -0.687 -0.449 1.00 56.16 229 VAL A N 1
ATOM 1871 C CA . VAL A 1 229 ? -8.191 -0.922 1.010 1.00 56.16 229 VAL A CA 1
ATOM 1872 C C . VAL A 1 229 ? -7.732 0.286 1.812 1.00 56.16 229 VAL A C 1
ATOM 1874 O O . VAL A 1 229 ? -6.994 1.129 1.325 1.00 56.16 229 VAL A O 1
ATOM 1877 N N . LEU A 1 230 ? -8.133 0.303 3.082 1.00 51.50 230 LEU A N 1
ATOM 1878 C CA . LEU A 1 230 ? -7.452 0.994 4.175 1.00 51.50 230 LEU A CA 1
ATOM 1879 C C . LEU A 1 230 ? -6.780 -0.050 5.091 1.00 51.50 230 LEU A C 1
ATOM 1881 O O . LEU A 1 230 ? -7.496 -0.902 5.612 1.00 51.50 230 LEU A O 1
ATOM 1885 N N . LEU A 1 231 ? -5.453 -0.049 5.261 1.00 55.44 231 LEU A N 1
ATOM 1886 C CA . LEU A 1 231 ? -4.675 -1.097 5.954 1.00 55.44 231 LEU A CA 1
ATOM 1887 C C . LEU A 1 231 ? -3.943 -0.581 7.204 1.00 55.44 231 LEU A C 1
ATOM 1889 O O . LEU A 1 231 ? -3.288 0.459 7.163 1.00 55.44 231 LEU A O 1
ATOM 1893 N N . VAL A 1 232 ? -4.004 -1.370 8.285 1.00 53.34 232 VAL A N 1
ATOM 1894 C CA . VAL A 1 232 ? -3.064 -1.351 9.438 1.00 53.34 232 VAL A CA 1
ATOM 1895 C C . VAL A 1 232 ? -2.743 -2.787 9.911 1.00 53.34 232 VAL A C 1
ATOM 1897 O O . VAL A 1 232 ? -2.245 -3.012 11.010 1.00 53.34 232 VAL A O 1
ATOM 1900 N N . SER A 1 233 ? -3.083 -3.796 9.105 1.00 53.53 233 SER A N 1
ATOM 1901 C CA . SER A 1 233 ? -3.134 -5.211 9.511 1.00 53.53 233 SER A CA 1
ATOM 1902 C C . SER A 1 233 ? -2.044 -6.064 8.867 1.00 53.53 233 SER A C 1
ATOM 1904 O O . SER A 1 233 ? -1.448 -5.671 7.861 1.00 53.53 233 SER A O 1
ATOM 1906 N N . LEU A 1 234 ? -1.830 -7.270 9.415 1.00 53.47 234 LEU A N 1
ATOM 1907 C CA . LEU A 1 234 ? -1.038 -8.297 8.743 1.00 53.47 234 LEU A CA 1
ATOM 1908 C C . LEU A 1 234 ? -1.689 -8.643 7.404 1.00 53.47 234 LEU A C 1
ATOM 1910 O O . LEU A 1 234 ? -2.849 -9.070 7.367 1.00 53.47 234 LEU A O 1
ATOM 1914 N N . HIS A 1 235 ? -0.940 -8.483 6.319 1.00 63.72 235 HIS A N 1
ATOM 1915 C CA . HIS A 1 235 ? -1.425 -8.743 4.975 1.00 63.72 235 HIS A CA 1
ATOM 1916 C C . HIS A 1 235 ? -0.333 -9.305 4.062 1.00 63.72 235 HIS A C 1
ATOM 1918 O O . HIS A 1 235 ? 0.851 -9.338 4.407 1.00 63.72 235 HIS A O 1
ATOM 1924 N N . LYS A 1 236 ? -0.764 -9.807 2.905 1.00 71.12 236 LYS A N 1
ATOM 1925 C CA . LYS A 1 236 ? 0.091 -10.292 1.825 1.00 71.12 236 LYS A CA 1
ATOM 1926 C C . LYS A 1 236 ? -0.571 -10.100 0.462 1.00 71.12 236 LYS A C 1
ATOM 1928 O O . LYS A 1 236 ? -1.793 -9.996 0.371 1.00 71.12 236 LYS A O 1
ATOM 1933 N N . VAL A 1 237 ? 0.223 -10.145 -0.600 1.00 63.84 237 VAL A N 1
ATOM 1934 C CA . VAL A 1 237 ? -0.212 -10.071 -2.002 1.00 63.84 237 VAL A CA 1
ATOM 1935 C C . VAL A 1 237 ? 0.495 -11.167 -2.783 1.00 63.84 237 VAL A C 1
ATOM 1937 O O . VAL A 1 237 ? 1.722 -11.165 -2.906 1.00 63.84 237 VAL A O 1
ATOM 1940 N N . ASP A 1 238 ? -0.264 -12.115 -3.323 1.00 68.75 238 ASP A N 1
ATOM 1941 C CA . ASP A 1 238 ? 0.309 -13.243 -4.061 1.00 68.75 238 ASP A CA 1
ATOM 1942 C C . ASP A 1 238 ? 0.945 -12.812 -5.400 1.00 68.75 238 ASP A C 1
ATOM 1944 O O . ASP A 1 238 ? 0.881 -11.649 -5.814 1.00 68.75 238 ASP A O 1
ATOM 1948 N N . GLY A 1 239 ? 1.629 -13.745 -6.064 1.00 46.22 239 GLY A N 1
ATOM 1949 C CA . GLY A 1 239 ? 2.138 -13.547 -7.422 1.00 46.22 239 GLY A CA 1
ATOM 1950 C C . GLY A 1 239 ? 1.017 -13.389 -8.463 1.00 46.22 239 GLY A C 1
ATOM 1951 O O . GLY A 1 239 ? -0.152 -13.695 -8.216 1.00 46.22 239 GLY A O 1
ATOM 1952 N N . VAL A 1 240 ? 1.385 -12.928 -9.657 1.00 61.72 240 VAL A N 1
ATOM 1953 C CA . VAL A 1 240 ? 0.508 -12.737 -10.825 1.00 61.72 240 VAL A CA 1
ATOM 1954 C C . VAL A 1 240 ? 0.870 -13.766 -11.906 1.00 61.72 240 VAL A C 1
ATOM 1956 O O . VAL A 1 240 ? 1.357 -13.436 -12.985 1.00 61.72 240 VAL A O 1
ATOM 1959 N N . GLU A 1 241 ? 0.678 -15.053 -11.605 1.00 58.00 241 GLU A N 1
ATOM 1960 C CA . GLU A 1 241 ? 1.141 -16.154 -12.474 1.00 58.00 241 GLU A CA 1
ATOM 1961 C C . GLU A 1 241 ? 0.227 -16.442 -13.676 1.00 58.00 241 GLU A C 1
ATOM 1963 O O . GLU A 1 241 ? 0.699 -16.889 -14.719 1.00 58.00 241 GLU A O 1
ATOM 1968 N N . HIS A 1 242 ? -1.080 -16.191 -13.544 1.00 55.53 242 HIS A N 1
ATOM 1969 C CA . HIS A 1 242 ? -2.107 -16.657 -14.488 1.00 55.53 242 HIS A CA 1
ATOM 1970 C C . HIS A 1 242 ? -2.948 -15.528 -15.112 1.00 55.53 242 HIS A C 1
ATOM 1972 O O . HIS A 1 242 ? -4.130 -15.722 -15.394 1.00 55.53 242 HIS A O 1
ATOM 1978 N N . MET A 1 243 ? -2.369 -14.343 -15.339 1.00 53.31 243 MET A N 1
ATOM 1979 C CA . MET A 1 243 ? -3.066 -13.286 -16.085 1.00 53.31 243 MET A CA 1
ATOM 1980 C C . MET A 1 243 ? -3.018 -13.548 -17.603 1.00 53.31 243 MET A C 1
ATOM 1982 O O . MET A 1 243 ? -1.937 -13.815 -18.134 1.00 53.31 243 MET A O 1
ATOM 1986 N N . PRO A 1 244 ? -4.159 -13.488 -18.323 1.00 46.72 244 PRO A N 1
ATOM 1987 C CA . PRO A 1 244 ? -4.184 -13.688 -19.768 1.00 46.72 244 PRO A CA 1
ATOM 1988 C C . PRO A 1 244 ? -3.365 -12.604 -20.482 1.00 46.72 244 PRO A C 1
ATOM 1990 O O . PRO A 1 244 ? -3.538 -11.415 -20.243 1.00 46.72 244 PRO A O 1
ATOM 1993 N N . LEU A 1 245 ? -2.484 -13.031 -21.391 1.00 43.88 245 LEU A N 1
ATOM 1994 C CA . LEU A 1 245 ? -1.538 -12.177 -22.127 1.00 43.88 245 LEU A CA 1
ATOM 1995 C C . LEU A 1 245 ? -2.204 -11.174 -23.094 1.00 43.88 245 LEU A C 1
ATOM 1997 O O . LEU A 1 245 ? -1.535 -10.287 -23.620 1.00 43.88 245 LEU A O 1
ATOM 2001 N N . ALA A 1 246 ? -3.506 -11.303 -23.355 1.00 38.09 246 ALA A N 1
ATOM 2002 C CA . ALA A 1 246 ? -4.225 -10.451 -24.295 1.00 38.09 246 ALA A CA 1
ATOM 2003 C C . ALA A 1 246 ? -4.837 -9.228 -23.587 1.00 38.09 246 ALA A C 1
ATOM 2005 O O . ALA A 1 246 ? -5.984 -9.265 -23.153 1.00 38.09 246 ALA A O 1
ATOM 2006 N N . GLY A 1 247 ? -4.060 -8.140 -23.528 1.00 41.88 247 GLY A N 1
ATO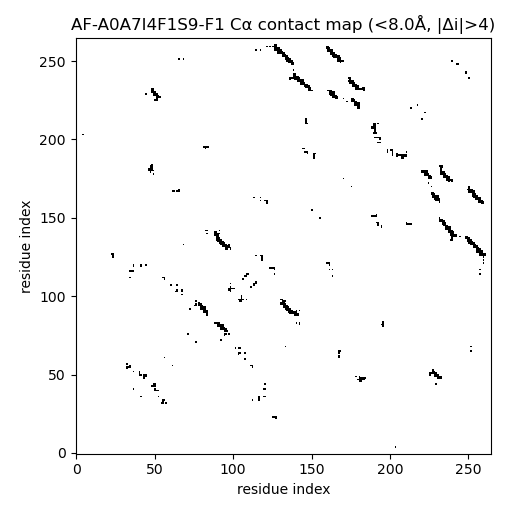M 2007 C CA . GLY A 1 247 ? -4.521 -6.791 -23.179 1.00 41.88 247 GLY A CA 1
ATOM 2008 C C . GLY A 1 247 ? -4.261 -6.378 -21.726 1.00 41.88 247 GLY A C 1
ATOM 2009 O O . GLY A 1 247 ? -5.045 -6.706 -20.850 1.00 41.88 247 GLY A O 1
ATOM 2010 N N . LEU A 1 248 ? -3.195 -5.587 -21.516 1.00 46.38 248 LEU A N 1
ATOM 2011 C CA . LEU A 1 248 ? -2.927 -4.768 -20.314 1.00 46.38 248 LEU A CA 1
ATOM 2012 C C . LEU A 1 248 ? -2.842 -5.554 -18.986 1.00 46.38 248 LEU A C 1
ATOM 2014 O O . LEU A 1 248 ? -3.723 -5.467 -18.145 1.00 46.38 248 LEU A O 1
ATOM 2018 N N . GLY A 1 249 ? -1.785 -6.347 -18.788 1.00 55.50 249 GLY A N 1
ATOM 2019 C CA . GLY A 1 249 ? -1.715 -7.298 -17.666 1.00 55.50 249 GLY A CA 1
ATOM 2020 C C . GLY A 1 249 ? -0.837 -6.913 -16.469 1.00 55.50 249 GLY A C 1
ATOM 2021 O O . GLY A 1 249 ? -0.298 -7.813 -15.836 1.00 55.50 249 GLY A O 1
ATOM 2022 N N . LYS A 1 250 ? -0.601 -5.634 -16.166 1.00 66.94 250 LYS A N 1
ATOM 2023 C CA . LYS A 1 250 ? 0.187 -5.272 -14.972 1.00 66.94 250 LYS A CA 1
ATOM 2024 C C . LYS A 1 250 ? -0.747 -5.096 -13.775 1.00 66.94 250 LYS A C 1
ATOM 2026 O O . LYS A 1 250 ? -1.863 -4.622 -13.919 1.00 66.94 250 LYS A O 1
ATOM 2031 N N . MET A 1 251 ? -0.307 -5.495 -12.590 1.00 71.06 251 MET A N 1
ATOM 2032 C CA . MET A 1 251 ? -0.988 -5.157 -11.342 1.00 71.06 251 MET A CA 1
ATOM 2033 C C . MET A 1 251 ? -0.275 -3.955 -10.743 1.00 71.06 251 MET A C 1
ATOM 2035 O O . MET A 1 251 ? 0.879 -4.089 -10.344 1.00 71.06 251 MET A O 1
ATOM 2039 N N . PHE A 1 252 ? -0.948 -2.808 -10.717 1.00 70.06 252 PHE A N 1
ATOM 2040 C CA . PHE A 1 252 ? -0.451 -1.589 -10.093 1.00 70.06 252 PHE A CA 1
ATOM 2041 C C . PHE A 1 252 ? -1.199 -1.320 -8.804 1.00 70.06 252 PHE A C 1
ATOM 2043 O O . PHE A 1 252 ? -2.426 -1.204 -8.833 1.00 70.06 252 PHE A O 1
ATOM 2050 N N . ASP A 1 253 ? -0.449 -1.083 -7.737 1.00 72.44 253 ASP A N 1
ATOM 2051 C CA . ASP A 1 253 ? -1.015 -0.677 -6.466 1.00 72.44 253 ASP A CA 1
ATOM 2052 C C . ASP A 1 253 ? -0.310 0.572 -5.944 1.00 72.44 253 ASP A C 1
ATOM 2054 O O . ASP A 1 253 ? 0.919 0.613 -5.862 1.00 72.44 253 ASP A O 1
ATOM 2058 N N . LEU A 1 254 ? -1.088 1.589 -5.575 1.00 71.44 254 LEU A N 1
ATOM 2059 C CA . LEU A 1 254 ? -0.588 2.768 -4.871 1.00 71.44 254 LEU A CA 1
ATOM 2060 C C . LEU A 1 254 ? -0.963 2.667 -3.397 1.00 71.44 254 LEU A C 1
ATOM 2062 O O . LEU A 1 254 ? -2.140 2.559 -3.057 1.00 71.44 254 LEU A O 1
ATOM 2066 N N . ILE A 1 255 ? 0.044 2.753 -2.540 1.00 74.25 255 ILE A N 1
ATOM 2067 C CA . ILE A 1 255 ? -0.083 2.809 -1.091 1.00 74.25 255 ILE A CA 1
ATOM 2068 C C . ILE A 1 255 ? 0.172 4.245 -0.647 1.00 74.25 255 ILE A C 1
ATOM 2070 O O . ILE A 1 255 ? 1.255 4.772 -0.881 1.00 74.25 255 ILE A O 1
ATOM 2074 N N . LEU A 1 256 ? -0.793 4.875 0.023 1.00 70.50 256 LEU A N 1
ATOM 2075 C CA . LEU A 1 256 ? -0.590 6.142 0.729 1.00 70.50 256 LEU A CA 1
ATOM 2076 C C . LEU A 1 256 ? -0.638 5.905 2.233 1.00 70.50 256 LEU A C 1
ATOM 2078 O O . LEU A 1 256 ? -1.712 5.662 2.783 1.00 70.50 256 LEU A O 1
ATOM 2082 N N . ALA A 1 257 ? 0.497 6.042 2.913 1.00 71.06 257 ALA A N 1
ATOM 2083 C CA . ALA A 1 257 ? 0.532 6.008 4.368 1.00 71.06 257 ALA A CA 1
ATOM 2084 C C . ALA A 1 257 ? 0.276 7.418 4.918 1.00 71.06 257 ALA A C 1
ATOM 2086 O O . ALA A 1 257 ? 1.096 8.332 4.768 1.00 71.06 257 ALA A O 1
ATOM 2087 N N . LEU A 1 258 ? -0.876 7.593 5.561 1.00 67.38 258 LEU A N 1
A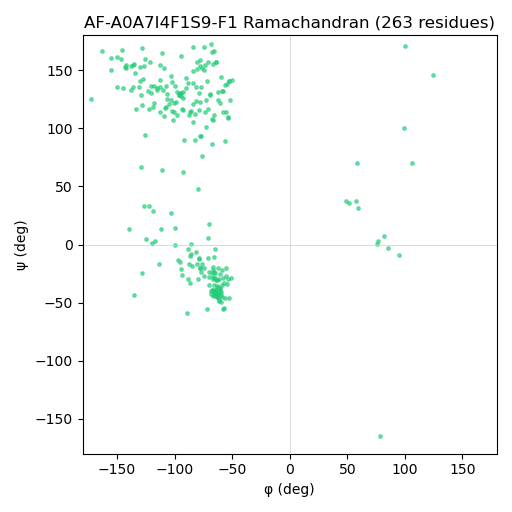TOM 2088 C CA . LEU A 1 258 ? -1.309 8.834 6.194 1.00 67.38 258 LEU A CA 1
ATOM 2089 C C . LEU A 1 258 ? -1.424 8.603 7.702 1.00 67.38 258 LEU A C 1
ATOM 2091 O O . LEU A 1 258 ? -1.981 7.604 8.142 1.00 67.38 258 LEU A O 1
ATOM 2095 N N . GLY A 1 259 ? -0.908 9.518 8.514 1.00 59.81 259 GLY A N 1
ATOM 2096 C CA . GLY A 1 259 ? -0.955 9.398 9.970 1.00 59.81 259 GLY A CA 1
ATOM 2097 C C . GLY A 1 259 ? -1.350 10.696 10.649 1.00 59.81 259 GLY A C 1
ATOM 2098 O O . GLY A 1 259 ? -1.143 11.788 10.112 1.00 59.81 259 GLY A O 1
ATOM 2099 N N . GLN A 1 260 ? -1.900 10.589 11.855 1.00 51.44 260 GLN A N 1
ATOM 2100 C CA . GLN A 1 260 ? -2.006 11.732 12.752 1.00 51.44 260 GLN A CA 1
ATOM 2101 C C . GLN A 1 260 ? -0.702 11.835 13.546 1.00 51.44 260 GLN A C 1
ATOM 2103 O O . GLN A 1 260 ? -0.367 10.967 14.348 1.00 51.44 260 GLN A O 1
ATOM 2108 N N . CYS A 1 261 ? 0.063 12.902 13.324 1.00 44.00 261 CYS A N 1
ATOM 2109 C CA . CYS A 1 261 ? 1.243 13.164 14.134 1.00 44.00 261 CYS A CA 1
ATOM 2110 C C . CYS A 1 261 ? 0.789 13.764 15.473 1.00 44.00 261 CYS A C 1
ATOM 2112 O O . CYS A 1 261 ? 0.607 14.978 15.588 1.00 44.00 261 CYS A O 1
ATOM 2114 N N . ILE A 1 262 ? 0.590 12.924 16.493 1.00 43.00 262 ILE A N 1
ATOM 2115 C CA . ILE A 1 262 ? 0.739 13.395 17.870 1.00 43.00 262 ILE A CA 1
ATOM 2116 C C . ILE A 1 262 ? 2.242 13.552 18.030 1.00 43.00 262 ILE A C 1
ATOM 2118 O O . ILE A 1 262 ? 2.962 12.563 18.149 1.00 43.00 262 ILE A O 1
ATOM 2122 N N . MET A 1 263 ? 2.736 14.786 17.948 1.00 35.66 263 MET A N 1
ATOM 2123 C CA . MET A 1 263 ? 4.105 15.052 18.359 1.00 35.66 263 MET A CA 1
ATOM 2124 C C . MET A 1 263 ? 4.245 14.521 19.787 1.00 35.66 263 MET A C 1
ATOM 2126 O O . MET A 1 263 ? 3.661 15.086 20.710 1.00 35.66 263 MET A O 1
ATOM 2130 N N . CYS A 1 264 ? 4.975 13.420 19.970 1.00 30.89 264 CYS A N 1
ATOM 2131 C CA . CYS A 1 264 ? 5.556 13.139 21.269 1.00 30.89 264 CYS A CA 1
ATOM 2132 C C . CYS A 1 264 ? 6.387 14.381 21.604 1.00 30.89 264 CYS A C 1
ATOM 2134 O O . CYS A 1 264 ? 7.297 14.719 20.844 1.00 30.89 264 CYS A O 1
ATOM 2136 N N . GLY A 1 265 ? 5.963 15.108 22.640 1.00 30.06 265 GLY A N 1
ATOM 2137 C CA . GLY A 1 265 ? 6.713 16.237 23.182 1.00 30.06 265 GLY A CA 1
ATOM 2138 C C . GLY A 1 265 ? 8.125 15.838 23.577 1.00 30.06 265 GLY A C 1
ATOM 2139 O O . GLY A 1 265 ? 8.339 14.640 23.883 1.00 30.06 265 GLY A O 1
#

Solvent-accessible surface area (backbone atoms only — not comparable to full-atom values): 15648 Å² total; per-residue (Å²): 137,84,83,84,89,77,84,74,86,54,69,78,55,65,80,76,54,77,89,72,86,77,84,83,82,85,81,90,80,90,66,98,59,69,70,66,79,52,70,68,50,39,49,40,24,74,59,30,23,40,37,72,69,77,76,68,62,63,68,70,57,39,55,49,50,43,55,48,49,58,51,35,76,76,60,64,54,95,63,44,48,71,45,55,58,96,90,54,63,48,39,36,41,36,36,49,50,46,49,82,78,35,69,64,53,30,44,45,57,75,73,42,61,58,50,60,45,53,18,60,62,63,74,44,94,56,66,39,82,75,46,36,35,42,40,36,37,31,49,42,13,64,71,46,47,66,71,42,46,67,65,62,79,43,101,68,87,84,81,57,52,42,26,41,37,38,55,52,35,91,67,52,87,81,37,31,40,35,32,37,56,37,44,48,74,64,79,76,72,36,32,56,79,46,70,65,64,54,60,75,84,39,53,84,32,63,87,40,52,74,56,79,67,54,85,88,38,48,91,83,44,60,70,49,78,46,79,28,38,42,44,58,25,36,28,29,30,47,25,40,62,83,60,65,88,82,70,86,52,52,43,36,37,42,36,37,36,36,28,52,81,75,75,79,126